Protein AF-A0A7K0DVE1-F1 (afdb_monomer_lite)

Structure (mmCIF, N/CA/C/O backbone):
data_AF-A0A7K0DVE1-F1
#
_entry.id   AF-A0A7K0DVE1-F1
#
loop_
_atom_site.group_PDB
_atom_site.id
_atom_site.type_symbol
_atom_site.label_atom_id
_atom_site.label_alt_id
_atom_site.label_comp_id
_atom_site.label_asym_id
_atom_site.label_entity_id
_atom_site.label_seq_id
_atom_site.pdbx_PDB_ins_code
_atom_site.Cartn_x
_atom_site.Cartn_y
_atom_site.Cartn_z
_atom_site.occupancy
_atom_site.B_iso_or_equiv
_atom_site.auth_seq_id
_atom_site.auth_comp_id
_atom_site.auth_asym_id
_atom_site.auth_atom_id
_atom_site.pdbx_PDB_model_num
ATOM 1 N N . MET A 1 1 ? -12.348 -14.025 24.279 1.00 39.22 1 MET A N 1
ATOM 2 C CA . MET A 1 1 ? -11.689 -13.109 23.325 1.00 39.22 1 MET A CA 1
ATOM 3 C C . MET A 1 1 ? -12.784 -12.531 22.454 1.00 39.22 1 MET A C 1
ATOM 5 O O . MET A 1 1 ? -13.565 -13.314 21.945 1.00 39.22 1 MET A O 1
ATOM 9 N N . LYS A 1 2 ? -12.935 -11.203 22.390 1.00 42.06 2 LYS A N 1
ATOM 10 C CA . LYS A 1 2 ? -13.856 -10.577 21.429 1.00 42.06 2 LYS A CA 1
ATOM 11 C C . LYS A 1 2 ? -13.229 -10.748 20.050 1.00 42.06 2 LYS A C 1
ATOM 13 O O . LYS A 1 2 ? -12.073 -10.353 19.897 1.00 42.06 2 LYS A O 1
ATOM 18 N N . ASP A 1 3 ? -13.960 -11.357 19.126 1.00 53.62 3 ASP A N 1
ATOM 19 C CA . ASP A 1 3 ? -13.523 -11.566 17.748 1.00 53.62 3 ASP A CA 1
ATOM 20 C C . ASP A 1 3 ? -13.012 -10.239 17.176 1.00 53.62 3 ASP A C 1
ATOM 22 O O . ASP A 1 3 ? -13.706 -9.217 17.207 1.00 53.62 3 ASP A O 1
ATOM 26 N N . SER A 1 4 ? -11.748 -10.219 16.754 1.00 56.50 4 SER A N 1
ATOM 27 C CA . SER A 1 4 ? -11.232 -9.103 15.968 1.00 56.50 4 SER A CA 1
ATOM 28 C C . SER A 1 4 ? -11.984 -9.097 14.633 1.00 56.50 4 SER A C 1
ATOM 30 O O . SER A 1 4 ? -12.234 -10.174 14.093 1.00 56.50 4 SER A O 1
ATOM 32 N N . PRO A 1 5 ? -12.374 -7.926 14.107 1.00 65.88 5 PRO A N 1
ATOM 33 C CA . PRO A 1 5 ? -13.071 -7.863 12.827 1.00 65.88 5 PRO A CA 1
ATOM 34 C C . PRO A 1 5 ? -12.202 -8.490 11.728 1.00 65.88 5 PRO A C 1
ATOM 36 O O . PRO A 1 5 ? -11.009 -8.195 11.651 1.00 65.88 5 PRO A O 1
ATOM 39 N N . GLU A 1 6 ? -12.796 -9.337 10.886 1.00 85.06 6 GLU A N 1
ATOM 40 C CA . GLU A 1 6 ? -12.158 -9.828 9.660 1.00 85.06 6 GLU A CA 1
ATOM 41 C C . GLU A 1 6 ? -12.087 -8.669 8.662 1.00 85.06 6 GLU A C 1
ATOM 43 O O . GLU A 1 6 ? -13.078 -8.315 8.023 1.00 85.06 6 GLU A O 1
ATOM 48 N N . LEU A 1 7 ? -10.933 -8.004 8.610 1.00 90.81 7 LEU A N 1
ATOM 49 C CA . LEU A 1 7 ? -10.699 -6.849 7.751 1.00 90.81 7 LEU A CA 1
ATOM 50 C C . LEU A 1 7 ? -9.249 -6.820 7.289 1.00 90.81 7 LEU A C 1
ATOM 52 O O . LEU A 1 7 ? -8.340 -6.688 8.108 1.00 90.81 7 LEU A O 1
ATOM 56 N N . ARG A 1 8 ? -9.044 -6.827 5.976 1.00 95.81 8 ARG A N 1
ATOM 57 C CA . ARG A 1 8 ? -7.742 -6.650 5.330 1.00 95.81 8 ARG A CA 1
ATOM 58 C C . ARG A 1 8 ? -7.722 -5.299 4.628 1.00 95.81 8 ARG A C 1
ATOM 60 O O . ARG A 1 8 ? -8.168 -5.160 3.488 1.00 95.81 8 ARG A O 1
ATOM 67 N N . LEU A 1 9 ? -7.255 -4.281 5.345 1.00 96.25 9 LEU A N 1
ATOM 68 C CA . LEU A 1 9 ? -7.250 -2.891 4.893 1.00 96.25 9 LEU A CA 1
ATOM 69 C C . LEU A 1 9 ? -5.846 -2.490 4.447 1.00 96.25 9 LEU A C 1
ATOM 71 O O . LEU A 1 9 ? -4.919 -2.545 5.249 1.00 96.25 9 LEU A O 1
ATOM 75 N N . ALA A 1 10 ? -5.684 -2.018 3.214 1.00 96.44 10 ALA A N 1
ATOM 76 C CA . ALA A 1 10 ? -4.422 -1.416 2.785 1.00 96.44 10 ALA A CA 1
ATOM 77 C C . ALA A 1 10 ? -4.473 0.108 2.901 1.00 96.44 10 ALA A C 1
ATOM 79 O O . ALA A 1 10 ? -5.395 0.736 2.382 1.00 96.44 10 ALA A O 1
ATOM 80 N N . VAL A 1 11 ? -3.473 0.717 3.536 1.00 95.31 11 VAL A N 1
ATOM 81 C CA . VAL A 1 11 ? -3.331 2.173 3.630 1.00 95.31 11 VAL A CA 1
ATOM 82 C C . VAL A 1 11 ? -2.145 2.599 2.779 1.00 95.31 11 VAL A C 1
ATOM 84 O O . VAL A 1 11 ? -1.004 2.231 3.022 1.00 95.31 11 VAL A O 1
ATOM 87 N N . THR A 1 12 ? -2.413 3.382 1.746 1.00 92.69 12 THR A N 1
ATOM 88 C CA . THR A 1 12 ? -1.424 3.861 0.777 1.00 92.69 12 THR A CA 1
ATOM 89 C C . THR A 1 12 ? -1.331 5.375 0.835 1.00 92.69 12 THR A C 1
ATOM 91 O O . THR A 1 12 ? -2.243 6.032 1.317 1.00 92.69 12 THR A O 1
ATOM 94 N N . GLY A 1 13 ? -0.254 5.947 0.316 1.00 84.38 13 GLY A N 1
ATOM 95 C CA . GLY A 1 13 ? -0.063 7.396 0.294 1.00 84.38 13 GLY A CA 1
ATOM 96 C C . GLY A 1 13 ? 1.342 7.746 -0.160 1.00 84.38 13 GLY A C 1
ATOM 97 O O . GLY A 1 13 ? 2.271 6.978 0.086 1.00 84.38 13 GLY A O 1
ATOM 98 N N . ALA A 1 14 ? 1.492 8.858 -0.872 1.00 68.38 14 ALA A N 1
ATOM 99 C CA . ALA A 1 14 ? 2.760 9.216 -1.502 1.00 68.38 14 ALA A CA 1
ATOM 100 C C . ALA A 1 14 ? 3.829 9.711 -0.510 1.00 68.38 14 ALA A C 1
ATOM 102 O O . ALA A 1 14 ? 5.009 9.523 -0.779 1.00 68.38 14 ALA A O 1
ATOM 103 N N . SER A 1 15 ? 3.424 10.269 0.637 1.00 64.50 15 SER A N 1
ATOM 104 C CA . SER A 1 15 ? 4.336 10.645 1.726 1.00 64.50 15 SER A CA 1
ATOM 105 C C . SER A 1 15 ? 4.444 9.523 2.779 1.00 64.50 15 SER A C 1
ATOM 107 O O . SER A 1 15 ? 3.434 8.859 3.059 1.00 64.50 15 SER A O 1
ATOM 109 N N . PRO A 1 16 ? 5.643 9.268 3.337 1.00 60.09 16 PRO A N 1
ATOM 110 C CA . PRO A 1 16 ? 5.843 8.314 4.428 1.00 60.09 16 PRO A CA 1
ATOM 111 C C . PRO A 1 16 ? 5.188 8.761 5.751 1.00 60.09 16 PRO A C 1
ATOM 113 O O . PRO A 1 16 ? 4.517 7.942 6.380 1.00 60.09 16 PRO A O 1
ATOM 116 N N . ASP A 1 17 ? 5.265 10.049 6.097 1.00 61.88 17 ASP A N 1
ATOM 117 C CA . ASP A 1 17 ? 4.975 10.580 7.447 1.00 61.88 17 ASP A CA 1
ATOM 118 C C . ASP A 1 17 ? 3.503 10.438 7.880 1.00 61.88 17 ASP A C 1
ATOM 120 O O . ASP A 1 17 ? 3.157 10.362 9.053 1.00 61.88 17 ASP A O 1
ATOM 124 N N . GLY A 1 18 ? 2.574 10.389 6.924 1.00 77.69 18 GLY A N 1
ATOM 125 C CA . GLY A 1 18 ? 1.148 10.248 7.240 1.00 77.69 18 GLY A CA 1
ATOM 126 C C . GLY A 1 18 ? 0.704 8.799 7.456 1.00 77.69 18 GLY A C 1
ATOM 127 O O . GLY A 1 18 ? -0.255 8.537 8.187 1.00 77.69 18 GLY A O 1
ATOM 128 N N . LYS A 1 19 ? 1.359 7.839 6.791 1.00 89.31 19 LYS A N 1
ATOM 129 C CA . LYS A 1 19 ? 0.885 6.446 6.734 1.00 89.31 19 LYS A CA 1
ATOM 130 C C . LYS A 1 19 ? 1.204 5.689 8.008 1.00 89.31 19 LYS A C 1
ATOM 132 O O . LYS A 1 19 ? 0.320 5.010 8.537 1.00 89.31 19 LYS A O 1
ATOM 137 N N . TYR A 1 20 ? 2.432 5.826 8.505 1.00 90.00 20 TYR A N 1
ATOM 138 C CA . TYR A 1 20 ? 2.867 5.145 9.718 1.00 90.00 20 TYR A CA 1
ATOM 139 C C . TYR A 1 20 ? 1.985 5.555 10.899 1.00 90.00 20 TYR A C 1
ATOM 141 O O . TYR A 1 20 ? 1.383 4.693 11.546 1.00 90.00 20 TYR A O 1
ATOM 149 N N . THR A 1 21 ? 1.814 6.862 11.121 1.00 91.38 21 THR A N 1
ATOM 150 C CA . THR A 1 21 ? 0.965 7.370 12.203 1.00 91.38 21 THR A CA 1
ATOM 151 C C . THR A 1 21 ? -0.490 6.905 12.066 1.00 91.38 21 THR A C 1
ATOM 153 O O . THR A 1 21 ? -1.062 6.394 13.032 1.00 91.38 21 THR A O 1
ATOM 156 N N . VAL A 1 22 ? -1.101 6.991 10.876 1.00 93.06 22 VAL A N 1
ATOM 157 C CA . VAL A 1 22 ? -2.497 6.551 10.672 1.00 93.06 22 VAL A CA 1
ATOM 158 C C . VAL A 1 22 ? -2.657 5.042 10.871 1.00 93.06 22 VAL A C 1
ATOM 160 O O . VAL A 1 22 ? -3.582 4.611 11.558 1.00 93.06 22 VAL A O 1
ATOM 163 N N . THR A 1 23 ? -1.778 4.222 10.295 1.00 94.75 23 THR A N 1
ATOM 164 C CA . THR A 1 23 ? -1.865 2.754 10.398 1.00 94.75 23 THR A CA 1
ATOM 165 C C . THR A 1 23 ? -1.627 2.273 11.826 1.00 94.75 23 THR A C 1
ATOM 167 O O . THR A 1 23 ? -2.341 1.389 12.305 1.00 94.75 23 THR A O 1
ATOM 170 N N . THR A 1 24 ? -0.679 2.888 12.535 1.00 94.69 24 THR A N 1
ATOM 171 C CA . THR A 1 24 ? -0.381 2.585 13.939 1.00 94.69 24 THR A CA 1
ATOM 172 C C . THR A 1 24 ? -1.545 2.989 14.837 1.00 94.69 24 THR A C 1
ATOM 174 O O . THR A 1 24 ? -2.022 2.170 15.622 1.00 94.69 24 THR A O 1
ATOM 177 N N . ALA A 1 25 ? -2.083 4.199 14.667 1.00 95.19 25 ALA A N 1
ATOM 178 C CA . ALA A 1 25 ? -3.240 4.658 15.427 1.00 95.19 25 ALA A CA 1
ATOM 179 C C . AL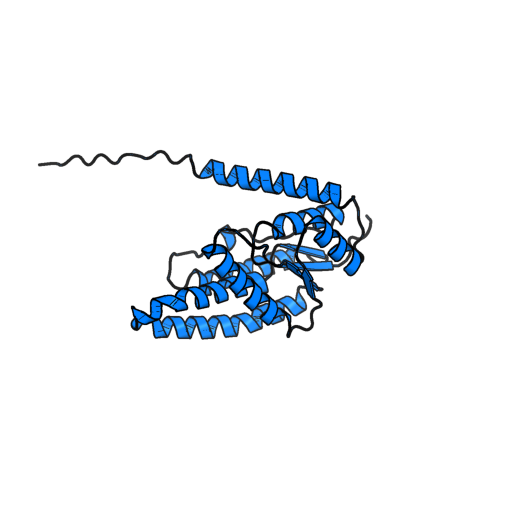A A 1 25 ? -4.481 3.786 15.171 1.00 95.19 25 ALA A C 1
ATOM 181 O O . ALA A 1 25 ? -5.185 3.443 16.118 1.00 95.19 25 ALA A O 1
ATOM 182 N N . LEU A 1 26 ? -4.741 3.363 13.926 1.00 94.75 26 LEU A N 1
ATOM 183 C CA . LEU A 1 26 ? -5.828 2.421 13.625 1.00 94.75 26 LEU A CA 1
ATOM 184 C C . LEU A 1 26 ? -5.628 1.073 14.320 1.00 94.75 26 LEU A C 1
ATOM 186 O O . LEU A 1 26 ? -6.588 0.522 14.861 1.00 94.75 26 LEU A O 1
ATOM 190 N N . SER A 1 27 ? -4.405 0.542 14.317 1.00 95.00 27 SER A N 1
ATOM 191 C CA . SER A 1 27 ? -4.099 -0.733 14.966 1.00 95.00 27 SER A CA 1
ATOM 192 C C . SER A 1 27 ? -4.311 -0.656 16.476 1.00 95.00 27 SER A C 1
ATOM 194 O O . SER A 1 27 ? -5.020 -1.495 17.030 1.00 95.00 27 SER A O 1
ATOM 196 N N . LEU A 1 28 ? -3.819 0.401 17.129 1.00 95.12 28 LEU A N 1
ATOM 197 C CA . LEU A 1 28 ? -4.055 0.657 18.554 1.00 95.12 28 LEU A CA 1
ATOM 198 C C . LEU A 1 28 ? -5.550 0.832 18.862 1.00 95.12 28 LEU A C 1
ATOM 200 O O . LEU A 1 28 ? -6.090 0.175 19.752 1.00 95.12 28 LEU A O 1
ATOM 204 N N . ALA A 1 29 ? -6.242 1.660 18.074 1.00 94.69 29 ALA A N 1
ATOM 205 C CA . ALA A 1 29 ? -7.654 1.969 18.267 1.00 94.69 29 ALA A CA 1
ATOM 206 C C . ALA A 1 29 ? -8.569 0.750 18.112 1.00 94.69 29 ALA A C 1
ATOM 208 O O . ALA A 1 29 ? -9.567 0.654 18.819 1.00 94.69 29 ALA A O 1
ATOM 209 N N . THR A 1 30 ? -8.263 -0.172 17.197 1.00 93.31 30 THR A N 1
ATOM 210 C CA . THR A 1 30 ? -9.165 -1.282 16.828 1.00 93.31 30 THR A CA 1
ATOM 211 C C . THR A 1 30 ? -8.706 -2.646 17.345 1.00 93.31 30 THR A C 1
ATOM 213 O O . THR A 1 30 ? -9.505 -3.576 17.484 1.00 93.31 30 THR A O 1
ATOM 216 N N . GLY A 1 31 ? -7.416 -2.779 17.657 1.00 92.56 31 GLY A N 1
ATOM 217 C CA . GLY A 1 31 ? -6.752 -4.045 17.951 1.00 92.56 31 GLY A CA 1
ATOM 218 C C . GLY A 1 31 ? -6.519 -4.939 16.728 1.00 92.56 31 GLY A C 1
ATOM 219 O O . GLY A 1 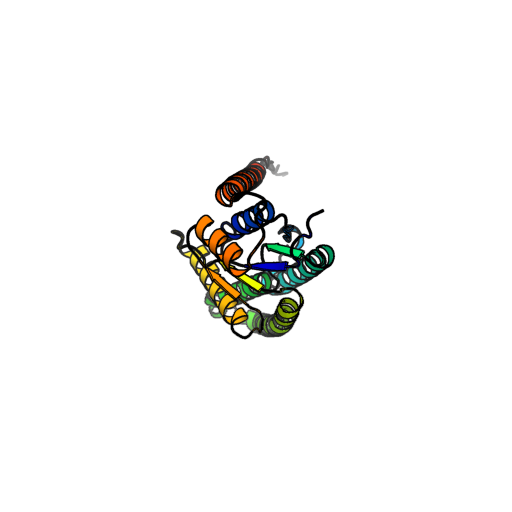31 ? -6.163 -6.103 16.910 1.00 92.56 31 GLY A O 1
ATOM 220 N N . VAL A 1 32 ? -6.742 -4.440 15.506 1.00 93.25 32 VAL A N 1
ATOM 221 C CA . VAL A 1 32 ? -6.362 -5.134 14.264 1.00 93.25 32 VAL A CA 1
ATOM 222 C C . VAL A 1 32 ? -4.846 -5.006 14.084 1.00 93.25 32 VAL A C 1
ATOM 224 O O . VAL A 1 32 ? -4.328 -3.899 14.228 1.00 93.25 32 VAL A O 1
ATOM 227 N N . PRO A 1 33 ? -4.103 -6.086 13.791 1.00 94.44 33 PRO A N 1
ATOM 228 C CA . PRO A 1 33 ? -2.650 -6.013 13.689 1.00 94.44 33 PRO A CA 1
ATOM 229 C C . PRO A 1 33 ? -2.219 -5.158 12.491 1.00 94.44 33 PRO A C 1
ATOM 231 O O . PRO A 1 33 ? -2.760 -5.284 11.393 1.00 94.44 33 PRO A O 1
ATOM 234 N N . ARG A 1 34 ? -1.227 -4.290 12.703 1.00 94.44 34 ARG A N 1
ATOM 235 C CA . ARG A 1 34 ? -0.540 -3.566 11.628 1.00 94.44 34 ARG A CA 1
ATOM 236 C C . ARG A 1 34 ? 0.552 -4.448 11.029 1.00 94.44 34 ARG A C 1
ATOM 238 O O . ARG A 1 34 ? 1.314 -5.065 11.769 1.00 94.44 34 ARG A O 1
ATOM 245 N N . ILE A 1 35 ? 0.662 -4.443 9.706 1.00 94.75 35 ILE A N 1
ATOM 246 C CA . ILE A 1 35 ? 1.782 -5.037 8.973 1.00 94.75 35 ILE A CA 1
ATOM 247 C C . ILE A 1 35 ? 2.495 -3.970 8.147 1.00 94.75 35 ILE A C 1
ATOM 249 O O . ILE A 1 35 ? 1.868 -3.053 7.622 1.00 94.75 35 ILE A O 1
ATOM 253 N N . SER A 1 36 ? 3.810 -4.096 8.023 1.00 91.62 36 SER A N 1
ATOM 254 C CA . SER A 1 36 ? 4.653 -3.229 7.203 1.00 91.62 36 SER A CA 1
ATOM 255 C C . SER A 1 36 ? 5.824 -4.036 6.663 1.00 91.62 36 SER A C 1
ATOM 257 O O . SER A 1 36 ? 6.264 -4.992 7.302 1.00 91.62 36 SER A O 1
ATOM 259 N N . VAL A 1 37 ? 6.354 -3.633 5.512 1.00 88.88 37 VAL A N 1
ATOM 260 C CA . VAL A 1 37 ? 7.576 -4.220 4.959 1.00 88.88 37 VAL A CA 1
ATOM 261 C C . VAL A 1 37 ? 8.754 -3.305 5.308 1.00 88.88 37 VAL A C 1
ATOM 263 O O . VAL A 1 37 ? 8.688 -2.123 4.977 1.00 88.88 37 VAL A O 1
ATOM 266 N N . PRO A 1 38 ? 9.811 -3.806 5.972 1.00 85.12 38 PRO A N 1
ATOM 267 C CA . PRO A 1 38 ? 11.004 -3.012 6.252 1.00 85.12 38 PRO A CA 1
ATOM 268 C C . PRO A 1 38 ? 11.716 -2.586 4.963 1.00 85.12 38 PRO A C 1
ATOM 270 O O . PRO A 1 38 ? 11.904 -3.404 4.059 1.00 85.12 38 PRO A O 1
ATOM 273 N N . SER A 1 39 ? 12.180 -1.336 4.906 1.00 80.69 39 SER A N 1
ATOM 274 C CA . SER A 1 39 ? 12.895 -0.779 3.746 1.00 80.69 39 SER A CA 1
ATOM 275 C C . SER A 1 39 ? 14.137 -1.597 3.359 1.00 80.69 39 SER A C 1
ATOM 277 O O . SER A 1 39 ? 14.439 -1.777 2.183 1.00 80.69 39 SER A O 1
ATOM 279 N N . GLU A 1 40 ? 14.825 -2.175 4.341 1.00 81.38 40 GLU A N 1
ATOM 280 C CA . GLU A 1 40 ? 15.997 -3.039 4.140 1.00 81.38 40 GLU A CA 1
ATOM 281 C C . GLU A 1 40 ? 15.665 -4.317 3.358 1.00 81.38 40 GLU A C 1
ATOM 283 O O . GLU A 1 40 ? 16.483 -4.814 2.590 1.00 81.38 40 GLU A O 1
ATOM 288 N N . SER A 1 41 ? 14.446 -4.844 3.522 1.00 80.69 41 SER A N 1
ATOM 289 C CA . SER A 1 41 ? 14.006 -6.071 2.843 1.00 80.69 41 SER A CA 1
ATOM 290 C C . SER A 1 41 ? 13.738 -5.853 1.352 1.00 80.69 41 SER A C 1
ATOM 292 O O . SER A 1 41 ? 13.738 -6.809 0.576 1.00 80.69 41 SER A O 1
ATOM 294 N N . ILE A 1 42 ? 13.505 -4.600 0.952 1.00 85.81 42 ILE A N 1
ATOM 295 C CA . ILE A 1 42 ? 13.186 -4.219 -0.429 1.00 85.81 42 ILE A CA 1
ATOM 296 C C . ILE A 1 42 ? 14.355 -3.550 -1.144 1.00 85.81 42 ILE A C 1
ATOM 298 O O . ILE A 1 42 ? 14.287 -3.362 -2.358 1.00 85.81 42 ILE A O 1
ATOM 302 N N . ALA A 1 43 ? 15.418 -3.211 -0.410 1.00 84.00 43 ALA A N 1
ATOM 303 C CA . ALA A 1 43 ? 16.606 -2.603 -0.975 1.00 84.00 43 ALA A CA 1
ATOM 304 C C . ALA A 1 43 ? 17.181 -3.490 -2.097 1.00 84.00 43 ALA A C 1
ATOM 306 O O . ALA A 1 43 ? 17.260 -4.719 -1.950 1.00 84.00 43 ALA A O 1
ATOM 307 N N . PRO A 1 44 ? 17.575 -2.899 -3.238 1.00 83.50 44 PRO A N 1
ATOM 308 C CA . PRO A 1 44 ? 18.180 -3.664 -4.311 1.00 83.50 44 PRO A CA 1
ATOM 309 C C . PRO A 1 44 ? 19.517 -4.241 -3.834 1.00 83.50 44 PRO A C 1
ATOM 311 O O . PRO A 1 44 ? 20.305 -3.572 -3.171 1.00 83.50 44 PRO A O 1
ATOM 314 N N . SER A 1 45 ? 19.806 -5.490 -4.201 1.00 77.31 45 SER A N 1
ATOM 315 C CA . SER A 1 45 ? 21.047 -6.173 -3.802 1.00 77.31 45 SER A CA 1
ATOM 316 C C . SER A 1 45 ? 22.306 -5.566 -4.422 1.00 77.31 45 SER A C 1
ATOM 318 O O . SER A 1 45 ? 23.420 -5.863 -3.994 1.00 77.31 45 SER A O 1
ATOM 320 N N . THR A 1 46 ? 22.144 -4.749 -5.463 1.00 71.94 46 THR A N 1
ATOM 321 C CA . THR A 1 46 ? 23.233 -4.074 -6.166 1.00 71.94 46 THR A CA 1
ATOM 322 C C . THR A 1 46 ? 22.768 -2.713 -6.675 1.00 71.94 46 THR A C 1
ATOM 324 O O . THR A 1 46 ? 21.621 -2.574 -7.098 1.00 71.94 46 THR A O 1
ATOM 327 N N . GLU A 1 47 ? 23.672 -1.733 -6.742 1.00 70.94 47 GLU A N 1
ATOM 328 C CA . GLU A 1 47 ? 23.439 -0.417 -7.367 1.00 70.94 47 GLU A CA 1
ATOM 329 C C . GLU A 1 47 ? 23.411 -0.509 -8.905 1.00 70.94 47 GLU A C 1
ATOM 331 O O . GLU A 1 47 ? 24.137 0.164 -9.639 1.00 70.94 47 GLU A O 1
ATOM 336 N N . ARG A 1 48 ? 22.602 -1.423 -9.438 1.00 78.06 48 ARG A N 1
ATOM 337 C CA . ARG A 1 48 ? 22.418 -1.586 -10.878 1.00 78.06 48 ARG A CA 1
ATOM 338 C C . ARG A 1 48 ? 21.328 -0.646 -11.361 1.00 78.06 48 ARG A C 1
ATOM 340 O O . ARG A 1 48 ? 20.335 -0.412 -10.686 1.00 78.06 48 ARG A O 1
ATOM 347 N N . ARG A 1 49 ? 21.457 -0.201 -12.611 1.00 76.75 49 ARG A N 1
ATOM 348 C CA . ARG A 1 49 ? 20.500 0.689 -13.290 1.00 76.75 49 ARG A CA 1
ATOM 349 C C . ARG A 1 49 ? 19.027 0.266 -13.149 1.00 76.75 49 ARG A C 1
ATOM 351 O O . ARG A 1 49 ? 18.159 1.128 -13.058 1.00 76.75 49 ARG A O 1
ATOM 358 N N . LEU A 1 50 ? 18.769 -1.042 -13.163 1.00 84.69 50 LEU A N 1
ATOM 359 C CA . LEU A 1 50 ? 17.434 -1.643 -13.078 1.00 84.69 50 LEU A CA 1
ATOM 360 C C . LEU A 1 50 ? 17.018 -2.021 -11.646 1.00 84.69 50 LEU A C 1
ATOM 362 O O . LEU A 1 50 ? 15.943 -2.583 -11.468 1.00 84.69 50 LEU A O 1
ATOM 366 N N . GLY A 1 51 ? 17.853 -1.753 -10.638 1.00 87.38 51 GLY A N 1
ATOM 367 C CA . GLY A 1 51 ? 17.574 -2.097 -9.243 1.00 87.38 51 GLY A CA 1
ATOM 368 C C . GLY A 1 51 ? 16.232 -1.521 -8.801 1.00 87.38 51 GLY A C 1
ATOM 369 O O . GLY A 1 51 ? 15.307 -2.269 -8.510 1.00 87.38 51 GLY A O 1
ATOM 370 N N . ASP A 1 52 ? 16.072 -0.205 -8.912 1.00 87.50 52 ASP A N 1
ATOM 371 C CA . ASP A 1 52 ? 14.884 0.482 -8.386 1.00 87.50 52 ASP A CA 1
ATOM 372 C C . ASP A 1 52 ? 13.604 0.277 -9.207 1.00 87.50 52 ASP A C 1
ATOM 374 O O . ASP A 1 52 ? 12.499 0.433 -8.693 1.00 87.50 52 ASP A O 1
ATOM 378 N N . THR A 1 53 ? 13.728 -0.053 -10.494 1.00 90.88 53 THR A N 1
ATOM 379 C CA . THR A 1 53 ? 12.588 -0.199 -11.417 1.00 90.88 53 THR A CA 1
ATOM 380 C C . THR A 1 53 ? 12.191 -1.653 -11.661 1.00 90.88 53 THR A C 1
ATOM 382 O O . THR A 1 53 ? 11.130 -1.900 -12.234 1.00 90.88 53 THR A O 1
ATOM 385 N N . VAL A 1 54 ? 13.013 -2.617 -11.230 1.00 91.88 54 VAL A N 1
ATOM 386 C CA . VAL A 1 54 ? 12.793 -4.052 -11.463 1.00 91.88 54 VAL A CA 1
ATOM 387 C C . VAL A 1 54 ? 13.000 -4.863 -10.193 1.00 91.88 54 VAL A C 1
ATOM 389 O O . VAL A 1 54 ? 12.082 -5.554 -9.768 1.00 91.88 54 VAL A O 1
ATOM 392 N N . GLU A 1 55 ? 14.175 -4.786 -9.571 1.00 93.31 55 GLU A N 1
ATOM 393 C CA . GLU A 1 55 ? 14.488 -5.612 -8.401 1.00 93.31 55 GLU A CA 1
ATOM 394 C C . GLU A 1 55 ? 13.675 -5.189 -7.171 1.00 93.31 55 GLU A C 1
ATOM 396 O O . GLU A 1 55 ? 12.990 -6.019 -6.576 1.00 93.31 55 GLU A O 1
ATOM 401 N N . THR A 1 56 ? 13.690 -3.899 -6.837 1.00 92.50 56 THR A N 1
ATOM 402 C CA . THR A 1 56 ? 12.946 -3.315 -5.715 1.00 92.50 56 THR A CA 1
ATOM 403 C C . THR A 1 56 ? 11.452 -3.653 -5.761 1.00 92.50 56 THR A C 1
ATOM 405 O O . THR A 1 56 ? 10.960 -4.213 -4.783 1.00 92.50 56 THR A O 1
ATOM 408 N N . PRO A 1 57 ? 10.699 -3.417 -6.861 1.00 93.94 57 PRO A N 1
ATOM 409 C CA . PRO A 1 57 ? 9.275 -3.755 -6.888 1.00 93.94 57 PRO A CA 1
ATOM 410 C C . PRO A 1 57 ? 8.993 -5.262 -6.800 1.00 93.94 57 PRO A C 1
ATOM 412 O O . PRO A 1 57 ? 7.942 -5.626 -6.279 1.00 93.94 57 PRO A O 1
ATOM 415 N N . ILE A 1 58 ? 9.899 -6.139 -7.259 1.00 95.06 58 ILE A N 1
ATOM 416 C CA . ILE A 1 58 ? 9.758 -7.597 -7.083 1.00 95.06 58 ILE A CA 1
ATOM 417 C C . ILE A 1 58 ? 9.954 -7.971 -5.615 1.00 95.06 58 ILE A C 1
ATOM 419 O O . ILE A 1 58 ? 9.099 -8.639 -5.040 1.00 95.06 58 ILE A O 1
ATOM 423 N N . ARG A 1 59 ? 11.041 -7.507 -4.988 1.00 95.06 59 ARG A N 1
ATOM 424 C CA . ARG A 1 59 ? 11.322 -7.776 -3.569 1.00 95.06 59 ARG A CA 1
ATOM 425 C C . ARG A 1 59 ? 10.218 -7.238 -2.669 1.00 95.06 59 ARG A C 1
ATOM 427 O O . ARG A 1 59 ? 9.766 -7.929 -1.762 1.00 95.06 59 ARG A O 1
ATOM 434 N N . ALA A 1 60 ? 9.750 -6.027 -2.954 1.00 93.62 60 ALA A N 1
ATOM 435 C CA . ALA A 1 60 ? 8.655 -5.405 -2.229 1.00 93.62 60 ALA A CA 1
ATOM 436 C C . ALA A 1 60 ? 7.343 -6.177 -2.397 1.00 93.62 60 ALA A C 1
ATOM 438 O O . ALA A 1 60 ? 6.607 -6.346 -1.426 1.00 93.62 60 ALA A O 1
ATOM 439 N N . PHE A 1 61 ? 7.070 -6.701 -3.595 1.00 96.12 61 PHE A N 1
ATOM 440 C CA . PHE A 1 61 ? 5.936 -7.589 -3.822 1.00 96.12 61 PHE A CA 1
ATOM 441 C C . PHE A 1 61 ? 6.063 -8.889 -3.015 1.00 96.12 61 PHE A C 1
ATOM 443 O O . PHE A 1 61 ? 5.148 -9.219 -2.267 1.00 96.12 61 PHE A O 1
ATOM 450 N N . GLU A 1 62 ? 7.194 -9.593 -3.102 1.00 95.88 62 GLU A N 1
ATOM 451 C CA . GLU A 1 62 ? 7.427 -10.856 -2.385 1.00 95.88 62 GLU A CA 1
ATOM 452 C C . GLU A 1 62 ? 7.313 -10.696 -0.866 1.00 95.88 62 GLU A C 1
ATOM 454 O O . GLU A 1 62 ? 6.554 -11.422 -0.220 1.00 95.88 62 GLU A O 1
ATOM 459 N N . ALA A 1 63 ? 8.015 -9.712 -0.298 1.00 94.75 63 ALA A N 1
ATOM 460 C CA . ALA A 1 63 ? 8.001 -9.453 1.137 1.00 94.75 63 ALA A CA 1
ATOM 461 C C . ALA A 1 63 ? 6.594 -9.100 1.638 1.00 94.75 63 ALA A C 1
ATOM 463 O O . ALA A 1 63 ? 6.183 -9.521 2.721 1.00 94.75 63 ALA A O 1
ATOM 464 N N . ARG A 1 64 ? 5.824 -8.357 0.836 1.00 94.38 64 ARG A N 1
ATOM 465 C CA . ARG A 1 64 ? 4.462 -7.972 1.199 1.00 94.38 64 ARG A CA 1
ATOM 466 C C . ARG A 1 64 ? 3.487 -9.142 1.101 1.00 94.38 64 ARG A C 1
ATOM 468 O O . ARG A 1 64 ? 2.692 -9.322 2.016 1.00 94.38 64 ARG A O 1
ATOM 475 N N . VAL A 1 65 ? 3.580 -9.961 0.053 1.00 94.94 65 VAL A N 1
ATOM 476 C CA . VAL A 1 65 ? 2.769 -11.182 -0.087 1.00 94.94 65 VAL A CA 1
ATOM 477 C C . VAL A 1 65 ? 3.015 -12.134 1.087 1.00 94.94 65 VAL A C 1
ATOM 479 O O . VAL A 1 65 ? 2.054 -12.651 1.653 1.00 94.94 65 VAL A O 1
ATOM 482 N N . ASP A 1 66 ? 4.273 -12.337 1.489 1.00 94.69 66 ASP A N 1
ATOM 483 C CA . ASP A 1 66 ? 4.612 -13.169 2.652 1.00 94.69 66 ASP A CA 1
ATOM 484 C C . ASP A 1 66 ? 4.062 -12.571 3.960 1.00 94.69 66 ASP A C 1
ATOM 486 O O . ASP A 1 66 ? 3.434 -13.278 4.750 1.00 94.69 66 ASP A O 1
ATOM 490 N N . SER A 1 67 ? 4.214 -11.257 4.164 1.00 93.38 67 SER A N 1
ATOM 491 C CA . SER A 1 67 ? 3.685 -10.556 5.342 1.00 93.38 67 SER A CA 1
ATOM 492 C C . SER A 1 67 ? 2.157 -10.664 5.452 1.00 93.38 67 SER A C 1
ATOM 494 O O . SER A 1 67 ? 1.628 -11.017 6.508 1.00 93.38 67 SER A O 1
ATOM 496 N N . GLU A 1 68 ? 1.442 -10.435 4.350 1.00 93.81 68 GLU A N 1
ATOM 497 C CA . GLU A 1 68 ? -0.020 -10.532 4.275 1.00 93.81 68 GLU A CA 1
ATOM 498 C C . GLU A 1 68 ? -0.506 -11.968 4.499 1.00 93.81 68 GLU A C 1
ATOM 500 O O . GLU A 1 68 ? -1.472 -12.188 5.231 1.00 93.81 68 GLU A O 1
ATOM 505 N N . ALA A 1 69 ? 0.192 -12.958 3.936 1.00 92.38 69 ALA A N 1
ATOM 506 C CA . ALA A 1 69 ? -0.132 -14.367 4.137 1.00 92.38 69 ALA A CA 1
ATOM 507 C C . ALA A 1 69 ? 0.026 -14.798 5.606 1.00 92.38 69 ALA A C 1
ATOM 509 O O . ALA A 1 69 ? -0.788 -15.573 6.109 1.00 92.38 69 ALA A O 1
ATOM 510 N N . ARG A 1 70 ? 1.041 -14.280 6.315 1.00 92.56 70 ARG A N 1
ATOM 511 C CA . ARG A 1 70 ? 1.256 -14.556 7.748 1.00 92.56 70 ARG A CA 1
ATOM 512 C C . ARG A 1 70 ? 0.231 -13.876 8.652 1.00 92.56 70 ARG A C 1
ATOM 514 O O . ARG A 1 70 ? -0.065 -14.405 9.720 1.00 92.56 70 ARG A O 1
ATOM 521 N N . ALA A 1 71 ? -0.290 -12.719 8.249 1.00 90.62 71 ALA A N 1
ATOM 522 C CA . ALA A 1 71 ? -1.240 -11.947 9.045 1.00 90.62 71 ALA A CA 1
ATOM 523 C C . ALA A 1 71 ? -2.645 -12.578 9.102 1.00 90.62 71 ALA A C 1
ATOM 525 O O . ALA A 1 71 ? -3.396 -12.342 10.048 1.00 90.62 71 ALA A O 1
ATOM 526 N N . GLY A 1 72 ? -2.993 -13.419 8.124 1.00 87.81 72 GLY A N 1
ATOM 527 C CA . GLY A 1 72 ? -4.244 -14.173 8.113 1.00 87.81 72 GLY A CA 1
ATOM 528 C C . GLY A 1 72 ? -5.446 -13.336 7.670 1.00 87.81 72 GLY A C 1
ATOM 529 O O . GLY A 1 72 ? -5.415 -12.688 6.626 1.00 87.81 72 GLY A O 1
ATOM 530 N N . THR A 1 73 ? -6.544 -13.396 8.428 1.00 89.19 73 THR A N 1
ATOM 531 C CA . THR A 1 73 ? -7.854 -12.857 8.012 1.00 89.19 73 THR A CA 1
ATOM 532 C C . THR A 1 73 ? -8.101 -11.401 8.409 1.00 89.19 73 THR A C 1
ATOM 534 O O . THR A 1 73 ? -9.090 -10.818 7.969 1.00 89.19 73 THR A O 1
ATOM 537 N N . ALA A 1 74 ? -7.224 -10.789 9.212 1.00 92.81 74 ALA A N 1
ATOM 538 C CA . ALA A 1 74 ? -7.383 -9.406 9.652 1.00 92.81 74 ALA A CA 1
ATOM 539 C C . ALA A 1 74 ? -6.034 -8.692 9.778 1.00 92.81 74 ALA A C 1
ATOM 541 O O . ALA A 1 74 ? -5.185 -9.122 10.556 1.00 92.81 74 ALA A O 1
ATOM 542 N N . PHE A 1 75 ? -5.852 -7.587 9.054 1.00 95.69 75 PHE A N 1
ATOM 543 C CA . PHE A 1 75 ? -4.677 -6.725 9.156 1.00 95.69 75 PHE A CA 1
ATOM 544 C C . PHE A 1 75 ? -4.915 -5.317 8.596 1.00 95.69 75 PHE A C 1
ATOM 546 O O . PHE A 1 75 ? -5.767 -5.087 7.737 1.00 95.69 75 PHE A O 1
ATOM 553 N N . ILE A 1 76 ? -4.085 -4.378 9.047 1.00 96.25 76 ILE A N 1
ATOM 554 C CA . ILE A 1 76 ? -3.915 -3.050 8.456 1.00 96.25 76 ILE A CA 1
ATOM 555 C C . ILE A 1 76 ? -2.527 -3.006 7.816 1.00 96.25 76 ILE A C 1
ATOM 557 O O . ILE A 1 76 ? -1.517 -3.041 8.516 1.00 96.25 76 ILE A O 1
ATOM 561 N N . SER A 1 77 ? -2.468 -2.943 6.490 1.00 95.44 77 SER A N 1
ATOM 562 C CA . SER A 1 77 ? -1.217 -2.855 5.737 1.00 95.44 77 SER A CA 1
ATOM 563 C C . SER A 1 77 ? -0.762 -1.405 5.638 1.00 95.44 77 SER A C 1
ATOM 565 O O . SER A 1 77 ? -1.495 -0.555 5.130 1.00 95.44 77 SER A O 1
ATOM 567 N N . ASP A 1 78 ? 0.443 -1.124 6.127 1.00 93.94 78 ASP A N 1
ATOM 568 C CA . ASP A 1 78 ? 1.158 0.121 5.873 1.00 93.94 78 ASP A CA 1
ATOM 569 C C . ASP A 1 78 ? 1.850 0.025 4.505 1.00 93.94 78 ASP A C 1
ATOM 571 O O . ASP A 1 78 ? 2.804 -0.737 4.294 1.00 93.94 78 ASP A O 1
ATOM 575 N N . GLY A 1 79 ? 1.281 0.718 3.525 1.00 92.12 79 GLY A N 1
ATOM 576 C CA . GLY A 1 79 ? 1.547 0.537 2.104 1.00 92.12 79 GLY A CA 1
ATOM 577 C C . GLY A 1 79 ? 0.691 -0.564 1.467 1.00 92.12 79 GLY A C 1
ATOM 578 O O . GLY A 1 79 ? -0.232 -1.119 2.060 1.00 92.12 79 GLY A O 1
ATOM 579 N N . SER A 1 80 ? 0.977 -0.866 0.204 1.00 94.06 80 SER A N 1
ATOM 580 C CA . SER A 1 80 ? 0.327 -1.950 -0.541 1.00 94.06 80 SER A CA 1
ATOM 581 C C . SER A 1 80 ? 1.197 -2.400 -1.706 1.00 94.06 80 SER A C 1
ATOM 583 O O . SER A 1 80 ? 2.089 -1.667 -2.126 1.00 94.06 80 SER A O 1
ATOM 585 N N . VAL A 1 81 ? 0.890 -3.547 -2.313 1.00 95.50 81 VAL A N 1
ATOM 586 C CA . VAL A 1 81 ? 1.577 -3.970 -3.550 1.00 95.50 81 VAL A CA 1
ATOM 587 C C . VAL A 1 81 ? 1.409 -2.959 -4.695 1.00 95.50 81 VAL A C 1
ATOM 589 O O . VAL A 1 81 ? 2.282 -2.837 -5.551 1.00 95.50 81 VAL A O 1
ATOM 592 N N . LEU A 1 82 ? 0.309 -2.194 -4.696 1.00 94.94 82 LEU A N 1
ATOM 593 C CA . LEU A 1 82 ? 0.089 -1.104 -5.649 1.00 94.94 82 LEU A CA 1
ATOM 594 C C . LEU A 1 82 ? 1.015 0.077 -5.354 1.00 94.94 82 LEU A C 1
ATOM 596 O O . LEU A 1 82 ? 1.537 0.672 -6.293 1.00 94.94 82 LEU A O 1
ATOM 600 N N . HIS A 1 83 ? 1.227 0.394 -4.071 1.00 92.62 83 HIS A N 1
ATOM 601 C CA . HIS A 1 83 ? 2.107 1.470 -3.612 1.00 92.62 83 HIS A CA 1
ATOM 602 C C . HIS A 1 83 ? 3.537 1.278 -4.119 1.00 92.62 83 HIS A C 1
ATOM 604 O O . HIS A 1 83 ? 4.076 2.173 -4.766 1.00 92.62 83 HIS A O 1
ATOM 610 N N . GLU A 1 84 ? 4.101 0.090 -3.905 1.00 93.06 84 GLU A N 1
ATOM 611 C CA . GLU A 1 84 ? 5.483 -0.219 -4.292 1.00 93.06 84 GLU A CA 1
ATOM 612 C C . GLU A 1 84 ? 5.664 -0.200 -5.817 1.00 93.06 84 GLU A C 1
ATOM 614 O O . GLU A 1 84 ? 6.616 0.375 -6.346 1.00 93.06 84 GLU A O 1
ATOM 619 N N . TRP A 1 85 ? 4.702 -0.765 -6.556 1.00 96.12 85 TRP A N 1
ATOM 620 C CA . TRP A 1 85 ? 4.704 -0.701 -8.018 1.00 96.12 85 TRP A CA 1
ATOM 621 C C . TRP A 1 85 ? 4.611 0.741 -8.534 1.00 96.12 85 TRP A C 1
ATOM 623 O O . TRP A 1 85 ? 5.330 1.112 -9.464 1.00 96.12 85 TRP A O 1
ATOM 633 N N . ALA A 1 86 ? 3.749 1.565 -7.936 1.00 94.88 86 ALA A N 1
ATOM 634 C CA . ALA A 1 86 ? 3.585 2.951 -8.351 1.00 94.88 86 ALA A CA 1
ATOM 635 C C . ALA A 1 86 ? 4.830 3.794 -8.057 1.00 94.88 86 ALA A C 1
ATOM 637 O O . ALA A 1 86 ? 5.164 4.662 -8.862 1.00 9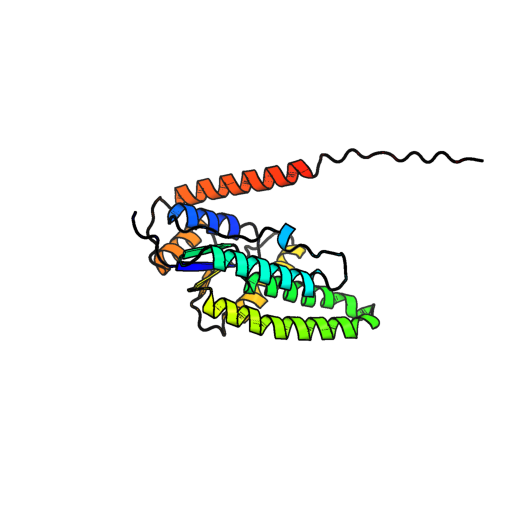4.88 86 ALA A O 1
ATOM 638 N N . ALA A 1 87 ? 5.538 3.522 -6.955 1.00 91.38 87 ALA A N 1
ATOM 639 C CA . ALA A 1 87 ? 6.821 4.150 -6.659 1.00 91.38 87 ALA A CA 1
ATOM 640 C C . ALA A 1 87 ? 7.858 3.833 -7.753 1.00 91.38 87 ALA A C 1
ATOM 642 O O . ALA A 1 87 ? 8.457 4.751 -8.317 1.00 91.38 87 ALA A O 1
ATOM 643 N N . ALA A 1 88 ? 7.992 2.563 -8.151 1.00 93.19 88 ALA A N 1
ATOM 644 C CA . ALA A 1 88 ? 8.882 2.160 -9.245 1.00 93.19 88 ALA A CA 1
ATOM 645 C C . ALA A 1 88 ? 8.491 2.792 -10.600 1.00 93.19 88 ALA A C 1
ATOM 647 O O . ALA A 1 88 ? 9.347 3.276 -11.347 1.00 93.19 88 ALA A O 1
ATOM 648 N N . GLU A 1 89 ? 7.195 2.851 -10.918 1.00 94.56 89 GLU A N 1
ATOM 649 C CA . GLU A 1 89 ? 6.683 3.488 -12.142 1.00 94.56 89 GLU A CA 1
ATOM 650 C C . GLU A 1 89 ? 6.890 5.011 -12.139 1.00 94.56 89 GLU A C 1
ATOM 652 O O . GLU A 1 89 ? 7.203 5.601 -13.180 1.00 94.56 89 GLU A O 1
ATOM 657 N N . SER A 1 90 ? 6.776 5.649 -10.974 1.00 91.38 90 SER A N 1
ATOM 658 C CA . SER A 1 90 ? 7.084 7.066 -10.777 1.00 91.38 90 SER A CA 1
ATOM 659 C C . SER A 1 90 ? 8.568 7.342 -11.020 1.00 91.38 90 SER A C 1
ATOM 661 O O . SER A 1 90 ? 8.898 8.220 -11.820 1.00 91.38 90 SER A O 1
ATOM 663 N N . LEU A 1 91 ? 9.465 6.530 -10.445 1.00 89.06 91 LEU A N 1
ATOM 664 C CA . LEU A 1 91 ? 10.912 6.620 -10.671 1.00 89.06 91 LEU A CA 1
ATOM 665 C C . LEU A 1 91 ? 11.268 6.471 -12.150 1.00 89.06 91 LEU A C 1
ATOM 667 O O . LEU A 1 91 ? 12.006 7.297 -12.695 1.00 89.06 91 LEU A O 1
ATOM 671 N N . ARG A 1 92 ? 10.691 5.470 -12.828 1.00 89.69 92 ARG A N 1
ATOM 672 C CA . ARG A 1 92 ? 10.865 5.274 -14.271 1.00 89.69 92 ARG A CA 1
ATOM 673 C C . ARG A 1 92 ? 10.479 6.545 -15.038 1.00 89.69 92 ARG A C 1
ATOM 675 O O . ARG A 1 92 ? 11.284 7.094 -15.791 1.00 89.69 92 ARG A O 1
ATOM 682 N N . ARG A 1 93 ? 9.265 7.067 -14.825 1.00 87.62 93 ARG A N 1
ATOM 683 C CA . ARG A 1 93 ? 8.779 8.292 -15.495 1.00 87.62 93 ARG A CA 1
ATOM 684 C C . ARG A 1 93 ? 9.601 9.537 -15.134 1.00 87.62 93 ARG A C 1
ATOM 686 O O . ARG A 1 93 ? 9.781 10.401 -15.994 1.00 87.62 93 ARG A O 1
ATOM 693 N N . GLY A 1 94 ? 10.107 9.617 -13.904 1.00 80.62 94 GLY A N 1
ATOM 694 C CA . GLY A 1 94 ? 10.946 10.701 -13.395 1.00 80.62 94 GLY A CA 1
ATOM 695 C C . GLY A 1 94 ? 12.315 10.763 -14.075 1.00 80.62 94 GLY A C 1
ATOM 696 O O . GLY A 1 94 ? 12.655 11.795 -14.660 1.00 80.62 94 GLY A O 1
ATOM 697 N N . ARG A 1 95 ? 13.059 9.645 -14.103 1.00 74.38 95 ARG A N 1
ATOM 698 C CA . ARG A 1 95 ? 14.371 9.531 -14.785 1.00 74.38 95 ARG A CA 1
ATOM 699 C C . ARG A 1 95 ? 14.287 9.939 -16.257 1.00 74.38 95 ARG A C 1
ATOM 701 O O . ARG A 1 95 ? 15.150 10.634 -16.799 1.00 74.38 95 ARG A O 1
ATOM 708 N N . HIS A 1 96 ? 13.186 9.575 -16.907 1.00 60.72 96 HIS A N 1
ATOM 709 C CA . HIS A 1 96 ? 12.984 9.829 -18.328 1.00 60.72 96 HIS A CA 1
ATOM 710 C C . HIS A 1 96 ? 12.746 11.297 -18.706 1.00 60.72 96 HIS A C 1
ATOM 712 O O . HIS A 1 96 ? 12.853 11.609 -19.890 1.00 60.72 96 HIS A O 1
ATOM 718 N N . ARG A 1 97 ? 12.454 12.218 -17.773 1.00 59.75 97 ARG A N 1
ATOM 719 C CA . ARG A 1 97 ? 12.245 13.635 -18.141 1.00 59.75 97 ARG A CA 1
ATOM 720 C C . ARG A 1 97 ? 13.521 14.337 -18.619 1.00 59.75 97 ARG A C 1
ATOM 722 O O . ARG A 1 97 ? 13.411 15.333 -19.328 1.00 59.75 97 ARG A O 1
ATOM 729 N N . ARG A 1 98 ? 14.711 13.834 -18.264 1.00 57.31 98 ARG A N 1
ATOM 730 C CA . ARG A 1 98 ? 15.993 14.516 -18.523 1.00 57.31 98 ARG A CA 1
ATOM 731 C C . ARG A 1 98 ? 17.040 13.659 -19.252 1.00 57.31 98 ARG A C 1
ATOM 733 O O . ARG A 1 98 ? 17.737 14.184 -20.107 1.00 57.31 98 ARG A O 1
ATOM 740 N N . GLU A 1 99 ? 17.114 12.346 -19.025 1.00 61.28 99 GLU A N 1
ATOM 741 C CA . GLU A 1 99 ? 18.209 11.509 -19.568 1.00 61.28 99 GLU A CA 1
ATOM 742 C C . GLU A 1 99 ? 18.206 11.298 -21.095 1.00 61.28 99 GLU A C 1
ATOM 744 O O . GLU A 1 99 ? 19.268 11.118 -21.699 1.00 61.28 99 GLU A O 1
ATOM 749 N N . TRP A 1 100 ? 17.033 11.310 -21.737 1.00 55.22 100 TRP A N 1
ATOM 750 C CA . TRP A 1 100 ? 16.892 10.953 -23.159 1.00 55.22 100 TRP A CA 1
ATOM 751 C C . TRP A 1 100 ? 17.605 11.920 -24.112 1.00 55.22 100 TRP A C 1
ATOM 753 O O . TRP A 1 100 ? 17.958 11.528 -25.221 1.00 55.22 100 TRP A O 1
ATOM 763 N N . LEU A 1 101 ? 17.837 13.157 -23.668 1.00 63.47 101 LEU A N 1
ATOM 764 C CA . LEU A 1 101 ? 18.548 14.177 -24.437 1.00 63.47 101 LEU A CA 1
ATOM 765 C C . LEU A 1 101 ? 20.056 13.907 -24.519 1.00 63.47 101 LEU A C 1
ATOM 767 O O . LEU A 1 101 ? 20.703 14.382 -25.447 1.00 63.47 101 LEU A O 1
ATOM 771 N N . TRP A 1 102 ? 20.614 13.142 -23.576 1.00 65.69 102 TRP A N 1
ATOM 772 C CA . TRP A 1 102 ? 22.065 12.997 -23.431 1.00 65.69 102 TRP A CA 1
ATOM 773 C C . TRP A 1 102 ? 22.575 11.563 -23.635 1.00 65.69 102 TRP A C 1
ATOM 775 O O . TRP A 1 102 ? 23.764 11.387 -23.877 1.00 65.69 102 TRP A O 1
ATOM 785 N N . HIS A 1 103 ? 21.713 10.535 -23.566 1.00 70.31 103 HIS A N 1
ATOM 786 C CA . HIS A 1 103 ? 22.151 9.127 -23.574 1.00 70.31 103 HIS A CA 1
ATOM 787 C C . HIS A 1 103 ? 21.272 8.217 -24.459 1.00 70.31 103 HIS A C 1
ATOM 789 O O . HIS A 1 103 ? 20.475 7.435 -23.934 1.00 70.31 103 HIS A O 1
ATOM 795 N N . PRO A 1 104 ? 21.417 8.231 -25.798 1.00 66.44 104 PRO A N 1
ATOM 796 C CA . PRO A 1 104 ? 20.603 7.407 -26.706 1.00 66.44 104 PRO A CA 1
ATOM 797 C C . PRO A 1 104 ? 20.755 5.887 -26.491 1.00 66.44 104 PRO A C 1
ATOM 799 O O . PRO A 1 104 ? 19.802 5.139 -26.705 1.00 66.44 104 PRO A O 1
ATOM 802 N N . GLY A 1 105 ? 21.898 5.418 -25.971 1.00 71.50 105 GLY A N 1
ATOM 803 C CA . GLY A 1 105 ? 22.120 4.007 -25.609 1.00 71.50 105 GLY A CA 1
ATOM 804 C C . GLY A 1 105 ? 21.241 3.480 -24.460 1.00 71.50 105 GLY A C 1
ATOM 805 O O . GLY A 1 105 ? 21.247 2.287 -24.172 1.00 71.50 105 GLY A O 1
ATOM 806 N N . SER A 1 106 ? 20.458 4.344 -23.805 1.00 74.94 106 SER A N 1
ATOM 807 C CA . SER A 1 106 ? 19.494 3.968 -22.762 1.00 74.94 106 SER A CA 1
ATOM 808 C C . SER A 1 106 ? 18.188 3.363 -23.284 1.00 74.94 106 SER A C 1
ATOM 810 O O . SER A 1 106 ? 17.423 2.791 -22.505 1.00 74.94 106 SER A O 1
ATOM 812 N N . PHE A 1 107 ? 17.918 3.482 -24.586 1.00 77.81 107 PHE A N 1
ATOM 813 C CA . PHE A 1 107 ? 16.621 3.138 -25.167 1.00 77.81 107 PHE A CA 1
ATOM 814 C C . PHE A 1 107 ? 16.162 1.683 -24.917 1.00 77.81 107 PHE A C 1
ATOM 816 O O . PHE A 1 107 ? 14.999 1.504 -24.544 1.00 77.81 107 PHE A O 1
ATOM 823 N N . PRO A 1 108 ? 17.021 0.647 -25.045 1.00 83.44 108 PRO A N 1
ATOM 824 C CA . PRO A 1 108 ? 16.609 -0.735 -24.786 1.00 83.44 108 PRO A CA 1
ATOM 825 C C . PRO A 1 108 ? 16.167 -0.961 -23.336 1.00 83.44 108 PRO A C 1
ATOM 827 O O . PRO A 1 108 ? 15.132 -1.578 -23.100 1.00 83.44 108 PRO A O 1
ATOM 830 N N . PHE A 1 109 ? 16.903 -0.399 -22.370 1.00 83.56 109 PHE A N 1
ATOM 831 C CA . PHE A 1 109 ? 16.566 -0.490 -20.946 1.00 83.56 109 PHE A CA 1
ATOM 832 C C . PHE A 1 109 ? 15.230 0.179 -20.647 1.00 83.56 109 PHE A C 1
ATOM 834 O O . PHE A 1 109 ? 14.394 -0.406 -19.974 1.00 83.56 109 PHE A O 1
ATOM 841 N N . ARG A 1 110 ? 14.974 1.349 -21.238 1.00 82.50 110 ARG A N 1
ATOM 842 C CA . ARG A 1 110 ? 13.688 2.038 -21.099 1.00 82.50 110 ARG A CA 1
ATOM 843 C C . ARG A 1 110 ? 12.520 1.192 -21.603 1.00 82.50 110 ARG A C 1
ATOM 845 O O . ARG A 1 110 ? 11.478 1.130 -20.956 1.00 82.50 110 ARG A O 1
ATOM 852 N N . LYS A 1 111 ? 12.668 0.571 -22.779 1.00 88.56 111 LYS A N 1
ATOM 853 C CA . LYS A 1 111 ? 11.620 -0.291 -23.343 1.00 88.56 111 LYS A CA 1
ATOM 854 C C . LYS A 1 111 ? 11.393 -1.539 -22.507 1.00 88.56 111 LYS A C 1
ATOM 856 O O . LYS A 1 111 ? 10.247 -1.965 -22.359 1.00 88.56 111 LYS A O 1
ATOM 861 N N . PHE A 1 112 ? 12.462 -2.073 -21.931 1.00 92.31 112 PHE A N 1
ATOM 862 C CA . PHE A 1 112 ? 12.374 -3.150 -20.966 1.00 92.31 112 PHE A CA 1
ATOM 863 C C . PHE A 1 112 ? 11.621 -2.720 -19.699 1.00 92.31 112 PHE A C 1
ATOM 865 O O . PHE A 1 112 ? 10.628 -3.356 -19.374 1.00 92.31 112 PHE A O 1
ATOM 872 N N . GLU A 1 113 ? 12.012 -1.624 -19.040 1.00 92.38 113 GLU A N 1
ATOM 873 C CA . GLU A 1 113 ? 11.352 -1.110 -17.826 1.00 92.38 113 GLU A CA 1
ATOM 874 C C . GLU A 1 113 ? 9.863 -0.824 -18.055 1.00 92.38 113 GLU A C 1
ATOM 876 O O . GLU A 1 113 ? 9.026 -1.205 -17.244 1.00 92.38 113 GLU A O 1
ATOM 881 N N . GLU A 1 114 ? 9.523 -0.188 -19.181 1.00 93.19 114 GLU A N 1
ATOM 882 C CA . GLU A 1 114 ? 8.137 0.087 -19.579 1.00 93.19 114 GLU A CA 1
ATOM 883 C C . GLU A 1 114 ? 7.324 -1.210 -19.712 1.00 93.19 114 GLU A C 1
ATOM 885 O O . GLU A 1 114 ? 6.236 -1.323 -19.148 1.00 93.19 114 GLU A O 1
ATOM 890 N N . SER A 1 115 ? 7.865 -2.203 -20.421 1.00 94.88 115 SER A N 1
ATOM 891 C CA . SER A 1 115 ? 7.188 -3.489 -20.635 1.00 94.88 115 SER A CA 1
ATOM 892 C C . SER A 1 115 ? 7.080 -4.293 -19.338 1.00 94.88 115 SER A C 1
ATOM 894 O O . SER A 1 115 ? 6.037 -4.882 -19.055 1.00 94.88 115 SER A O 1
ATOM 896 N N . PHE A 1 116 ? 8.144 -4.288 -18.534 1.00 96.56 116 PHE A N 1
ATOM 897 C CA . PHE A 1 116 ? 8.207 -4.964 -17.246 1.00 96.56 116 PHE A CA 1
ATOM 898 C C . PHE A 1 116 ? 7.180 -4.386 -16.271 1.00 96.56 116 PHE A C 1
ATOM 900 O O . PHE A 1 116 ? 6.345 -5.133 -15.767 1.00 96.56 116 PHE A O 1
ATOM 907 N N . LEU A 1 117 ? 7.17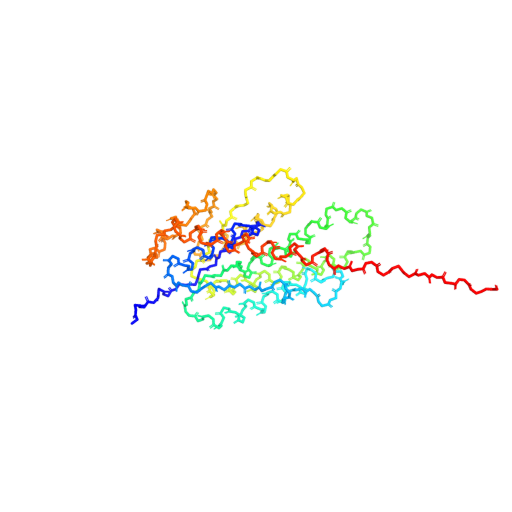5 -3.068 -16.045 1.00 96.31 117 LEU A N 1
ATOM 908 C CA . LEU A 1 117 ? 6.244 -2.447 -15.102 1.00 96.31 117 LEU A CA 1
ATOM 909 C C . LEU A 1 117 ? 4.794 -2.531 -15.580 1.00 96.31 117 LEU A C 1
ATOM 911 O O . LEU A 1 117 ? 3.902 -2.671 -14.745 1.00 96.31 117 LEU A O 1
ATOM 915 N N . ALA A 1 118 ? 4.537 -2.522 -16.892 1.00 96.19 118 ALA A N 1
ATOM 916 C CA . ALA A 1 118 ? 3.200 -2.775 -17.428 1.00 96.19 118 ALA A CA 1
ATOM 917 C C . ALA A 1 118 ? 2.718 -4.211 -17.140 1.00 96.19 118 ALA A C 1
ATOM 919 O O . ALA A 1 118 ? 1.571 -4.411 -16.731 1.00 96.19 118 ALA A O 1
ATOM 920 N N . ALA A 1 119 ? 3.590 -5.211 -17.303 1.00 97.06 119 ALA A N 1
ATOM 921 C CA . ALA A 1 119 ? 3.275 -6.593 -16.947 1.00 97.06 119 ALA A CA 1
ATOM 922 C C . ALA A 1 119 ? 3.091 -6.753 -15.427 1.00 97.06 119 ALA A C 1
ATOM 924 O O . ALA A 1 119 ? 2.091 -7.320 -14.979 1.00 97.06 119 ALA A O 1
ATOM 925 N N . HIS A 1 120 ? 4.000 -6.177 -14.634 1.00 97.38 120 HIS A N 1
ATOM 926 C CA . HIS A 1 120 ? 3.951 -6.203 -13.174 1.00 97.38 120 HIS A CA 1
ATOM 927 C C . HIS A 1 120 ? 2.667 -5.554 -12.638 1.00 97.38 120 HIS A C 1
ATOM 929 O O . HIS A 1 120 ? 2.045 -6.108 -11.734 1.00 97.38 120 HIS A O 1
ATOM 935 N N . ALA A 1 121 ? 2.192 -4.466 -13.263 1.00 97.00 121 ALA A N 1
ATOM 936 C CA . ALA A 1 121 ? 0.934 -3.798 -12.914 1.00 97.00 121 ALA A CA 1
ATOM 937 C C . ALA A 1 121 ? -0.251 -4.774 -12.866 1.00 97.00 121 ALA A C 1
ATOM 939 O O . ALA A 1 121 ? -1.083 -4.717 -11.963 1.00 97.00 121 ALA A O 1
ATOM 940 N N . SER A 1 122 ? -0.331 -5.689 -13.833 1.00 96.00 122 SER A N 1
ATOM 941 C CA . SER A 1 122 ? -1.427 -6.661 -13.910 1.00 96.00 122 SER A CA 1
ATOM 942 C C . SER A 1 122 ? -1.379 -7.666 -12.755 1.00 96.00 122 SER A C 1
ATOM 944 O O . SER A 1 122 ? -2.422 -8.040 -12.218 1.00 96.00 122 SER A O 1
ATOM 946 N N . ILE A 1 123 ? -0.173 -8.061 -12.341 1.00 97.44 123 ILE A N 1
ATOM 947 C CA . ILE A 1 123 ? 0.060 -8.987 -11.227 1.00 97.44 123 ILE A CA 1
ATOM 948 C C . ILE A 1 123 ? -0.319 -8.320 -9.902 1.00 97.44 123 ILE A C 1
ATOM 950 O O . ILE A 1 123 ? -1.149 -8.856 -9.165 1.00 97.44 123 ILE A O 1
ATOM 954 N N . VAL A 1 124 ? 0.210 -7.122 -9.629 1.00 97.00 124 VAL A N 1
ATOM 955 C CA . VAL A 1 124 ? -0.062 -6.412 -8.366 1.00 97.00 124 VAL A CA 1
ATOM 956 C C . VAL A 1 124 ? -1.534 -6.025 -8.228 1.00 97.00 124 VAL A C 1
ATOM 958 O O . VAL A 1 124 ? -2.093 -6.133 -7.140 1.00 97.00 124 VAL A O 1
ATOM 961 N N . ARG A 1 125 ? -2.207 -5.652 -9.327 1.00 97.06 125 ARG A N 1
ATOM 962 C CA . ARG A 1 125 ? -3.651 -5.359 -9.328 1.00 97.06 125 ARG A CA 1
ATOM 963 C C . ARG A 1 125 ? -4.479 -6.592 -9.007 1.00 97.06 125 ARG A C 1
ATOM 965 O O . ARG A 1 125 ? -5.405 -6.510 -8.203 1.00 97.06 125 ARG A O 1
ATOM 972 N N . ARG A 1 126 ? -4.143 -7.736 -9.611 1.00 96.75 126 ARG A N 1
ATOM 973 C CA . ARG A 1 126 ? -4.809 -9.007 -9.314 1.00 96.75 126 ARG A CA 1
ATOM 974 C C . ARG A 1 126 ? -4.632 -9.380 -7.845 1.00 96.75 126 ARG A C 1
ATOM 976 O O . ARG A 1 126 ? -5.616 -9.745 -7.212 1.00 96.75 126 ARG A O 1
ATOM 983 N N . HIS A 1 127 ? -3.414 -9.267 -7.316 1.00 97.12 127 HIS A N 1
ATOM 984 C CA . HIS A 1 127 ? -3.140 -9.545 -5.906 1.00 97.12 127 HIS A CA 1
ATOM 985 C C . HIS A 1 127 ? -3.932 -8.617 -4.985 1.00 97.12 127 HIS A C 1
ATOM 987 O O . HIS A 1 127 ? -4.629 -9.101 -4.103 1.00 97.12 127 HIS A O 1
ATOM 993 N N . ALA A 1 128 ? -3.932 -7.307 -5.252 1.00 96.75 128 ALA A N 1
ATOM 994 C CA . ALA A 1 128 ? -4.691 -6.332 -4.470 1.00 96.75 128 ALA A CA 1
ATOM 995 C C . ALA A 1 128 ? -6.191 -6.670 -4.388 1.00 96.75 128 ALA A C 1
ATOM 997 O O . ALA A 1 128 ? -6.789 -6.525 -3.328 1.00 96.75 128 ALA A O 1
ATOM 998 N N . CYS A 1 129 ? -6.785 -7.179 -5.475 1.00 96.25 129 CYS A N 1
ATOM 999 C CA . CYS A 1 129 ? -8.195 -7.587 -5.498 1.00 96.25 129 CYS A CA 1
ATOM 1000 C C . CYS A 1 129 ? -8.506 -8.840 -4.666 1.00 96.25 129 CYS A C 1
ATOM 1002 O O . CYS A 1 129 ? -9.667 -9.095 -4.364 1.00 96.25 129 CYS A O 1
ATOM 1004 N N . VAL A 1 130 ? -7.497 -9.652 -4.354 1.00 94.56 130 VAL A N 1
ATOM 1005 C CA . VAL A 1 130 ? -7.643 -10.893 -3.576 1.00 94.56 130 VAL A CA 1
ATOM 1006 C C . VAL A 1 130 ? -7.252 -10.671 -2.115 1.00 94.56 130 VAL A C 1
ATOM 1008 O O . VAL A 1 130 ? -7.868 -11.234 -1.206 1.00 94.56 130 VAL A O 1
ATOM 1011 N N . ALA A 1 131 ? -6.212 -9.869 -1.893 1.00 94.94 131 ALA A N 1
ATOM 1012 C CA . ALA A 1 131 ? -5.606 -9.650 -0.591 1.00 94.94 131 ALA A CA 1
ATOM 1013 C C . ALA A 1 131 ? -6.345 -8.607 0.250 1.00 94.94 131 ALA A C 1
ATOM 1015 O O . ALA A 1 131 ? -6.364 -8.746 1.470 1.00 94.94 131 ALA A O 1
ATOM 1016 N N . TYR A 1 132 ? -6.953 -7.592 -0.374 1.00 96.44 132 TYR A N 1
ATOM 1017 C CA . TYR A 1 132 ? -7.558 -6.469 0.340 1.00 96.44 132 TYR A CA 1
ATOM 1018 C C . TYR A 1 132 ? -9.075 -6.451 0.203 1.00 96.44 132 TYR A C 1
ATOM 1020 O O . TYR A 1 132 ? -9.616 -6.599 -0.892 1.00 96.44 132 TYR A O 1
ATOM 1028 N N . ASP A 1 133 ? -9.748 -6.180 1.318 1.00 95.69 133 ASP A N 1
ATOM 1029 C CA . ASP A 1 133 ? -11.189 -5.924 1.342 1.00 95.69 133 ASP A CA 1
ATOM 1030 C C . ASP A 1 133 ? -11.489 -4.459 0.995 1.00 95.69 133 ASP A C 1
ATOM 1032 O O . ASP A 1 133 ? -12.541 -4.147 0.437 1.00 95.69 133 ASP A O 1
ATOM 1036 N N . ALA A 1 134 ? -10.552 -3.551 1.293 1.00 95.69 134 ALA A N 1
ATOM 1037 C CA . ALA A 1 134 ? -10.611 -2.154 0.886 1.00 95.69 134 ALA A CA 1
ATOM 1038 C C . ALA A 1 134 ? -9.228 -1.485 0.878 1.00 95.69 134 ALA A C 1
ATOM 1040 O O . ALA A 1 134 ? -8.280 -1.948 1.519 1.00 95.69 134 ALA A O 1
ATOM 1041 N N . VAL A 1 135 ? -9.133 -0.344 0.189 1.00 96.12 135 VAL A N 1
ATOM 1042 C CA . VAL A 1 135 ? -7.929 0.499 0.157 1.00 96.12 135 VAL A CA 1
ATOM 1043 C C . VAL A 1 135 ? -8.238 1.913 0.639 1.00 96.12 135 VAL A C 1
ATOM 1045 O O . VAL A 1 135 ? -9.155 2.568 0.156 1.00 96.12 135 VAL A O 1
ATOM 1048 N N . VAL A 1 136 ? -7.433 2.438 1.551 1.00 95.50 136 VAL A N 1
ATOM 1049 C CA . VAL A 1 136 ? -7.421 3.859 1.900 1.00 95.50 136 VAL A CA 1
ATOM 1050 C C . VAL A 1 136 ? -6.205 4.495 1.244 1.00 95.50 136 VAL A C 1
ATOM 1052 O O . VAL A 1 136 ? -5.091 3.994 1.359 1.00 95.50 136 VAL A O 1
ATOM 1055 N N . HIS A 1 137 ? -6.410 5.599 0.544 1.00 94.69 137 HIS A N 1
ATOM 1056 C CA . HIS A 1 137 ? -5.351 6.373 -0.078 1.00 94.69 137 HIS A CA 1
ATOM 1057 C C . HIS A 1 137 ? -5.265 7.758 0.565 1.00 94.69 137 HIS A C 1
ATOM 1059 O O . HIS A 1 137 ? -6.215 8.543 0.505 1.00 94.69 137 HIS A O 1
ATOM 1065 N N . LEU A 1 138 ? -4.130 8.033 1.200 1.00 92.94 138 LEU A N 1
ATOM 1066 C CA . LEU A 1 138 ? -3.791 9.295 1.837 1.00 92.94 138 LEU A CA 1
ATOM 1067 C C . LEU A 1 138 ? -3.143 10.213 0.801 1.00 92.94 138 LEU A C 1
ATOM 1069 O O . LEU A 1 138 ? -2.074 9.903 0.269 1.00 92.94 138 LEU A O 1
ATOM 1073 N N . ARG A 1 139 ? -3.792 11.343 0.522 1.00 88.81 139 ARG A N 1
ATOM 1074 C CA . ARG A 1 139 ? -3.246 12.357 -0.381 1.00 88.81 139 ARG A CA 1
ATOM 1075 C C . ARG A 1 139 ? -2.053 13.060 0.265 1.00 88.81 139 ARG A C 1
ATOM 1077 O O . ARG A 1 139 ? -2.110 13.333 1.464 1.00 88.81 139 ARG A O 1
ATOM 1084 N N . PRO A 1 140 ? -1.003 13.377 -0.508 1.00 81.75 140 PRO A N 1
ATOM 1085 C CA . PRO A 1 140 ? 0.120 14.146 -0.001 1.00 81.75 140 PRO A CA 1
ATOM 1086 C C . PRO A 1 140 ? -0.347 15.546 0.413 1.00 81.75 140 PRO A C 1
ATOM 1088 O O . PRO A 1 140 ? -1.077 16.215 -0.324 1.00 81.75 140 PRO A O 1
ATOM 1091 N N . GLU A 1 141 ? 0.097 15.991 1.585 1.00 76.69 141 GLU A N 1
ATOM 1092 C CA . GLU A 1 141 ? -0.034 17.390 1.986 1.00 76.69 141 GLU A CA 1
ATOM 1093 C C . GLU A 1 141 ? 0.937 18.250 1.152 1.00 76.69 141 GLU A C 1
ATOM 1095 O O . GLU A 1 141 ? 2.009 17.773 0.762 1.00 76.69 141 GLU A O 1
ATOM 1100 N N . PRO A 1 142 ? 0.573 19.497 0.808 1.00 69.56 142 PRO A N 1
ATOM 1101 C CA . PRO A 1 142 ? 1.478 20.406 0.113 1.00 69.56 142 PRO A CA 1
ATOM 1102 C C . PRO A 1 142 ? 2.725 20.673 0.967 1.00 69.56 142 PRO A C 1
ATOM 1104 O O . PRO A 1 142 ? 2.607 21.151 2.092 1.00 69.56 142 PRO A O 1
ATOM 1107 N N . ALA A 1 143 ? 3.908 20.368 0.428 1.00 65.31 143 ALA A N 1
ATOM 1108 C CA . ALA A 1 143 ? 5.195 20.628 1.073 1.00 65.31 143 ALA A CA 1
ATOM 1109 C C . ALA A 1 143 ? 5.881 21.862 0.464 1.00 65.31 143 ALA A C 1
ATOM 1111 O O . ALA A 1 143 ? 5.660 22.189 -0.703 1.00 65.31 143 ALA A O 1
ATOM 1112 N N . GLU A 1 144 ? 6.728 22.535 1.247 1.00 56.47 144 GLU A N 1
ATOM 1113 C CA . GLU A 1 144 ? 7.479 23.724 0.808 1.00 56.47 144 GLU A CA 1
ATOM 1114 C C . GLU A 1 144 ? 8.624 23.379 -0.166 1.00 56.47 144 GLU A C 1
ATOM 1116 O O . GLU A 1 144 ? 9.040 24.218 -0.968 1.00 56.47 144 GLU A O 1
ATOM 1121 N N . THR A 1 145 ? 9.113 22.134 -0.143 1.00 58.25 145 THR A N 1
ATOM 1122 C CA . THR A 1 145 ? 10.205 21.649 -0.997 1.00 58.25 145 THR A CA 1
ATOM 1123 C C . THR A 1 145 ? 9.670 21.071 -2.313 1.00 58.25 145 THR A C 1
ATOM 1125 O O . THR A 1 145 ? 9.105 19.979 -2.362 1.00 58.25 145 THR A O 1
ATOM 1128 N N . ASP A 1 146 ? 9.885 21.798 -3.410 1.00 60.88 146 ASP A N 1
ATOM 1129 C CA . ASP A 1 146 ? 9.260 21.544 -4.722 1.00 60.88 146 ASP A CA 1
ATOM 1130 C C . ASP A 1 146 ? 9.649 20.183 -5.361 1.00 60.88 146 ASP A C 1
ATOM 1132 O O . ASP A 1 146 ? 8.877 19.579 -6.109 1.00 60.88 146 ASP A O 1
ATOM 1136 N N . GLY A 1 147 ? 10.840 19.654 -5.046 1.00 59.62 147 GLY A N 1
ATOM 1137 C CA . GLY A 1 147 ? 11.389 18.427 -5.647 1.00 59.62 147 GLY A CA 1
ATOM 1138 C C . GLY A 1 147 ? 10.715 17.131 -5.182 1.00 59.62 147 GLY A C 1
ATOM 1139 O O . GLY A 1 147 ? 10.148 16.396 -5.997 1.00 59.62 147 GLY A O 1
ATOM 1140 N N . ASP A 1 148 ? 10.746 16.865 -3.876 1.00 65.56 148 ASP A N 1
ATOM 1141 C CA . ASP A 1 148 ? 10.156 15.656 -3.279 1.00 65.56 148 ASP A CA 1
ATOM 1142 C C . ASP A 1 148 ? 8.629 15.667 -3.381 1.00 65.56 148 ASP A C 1
ATOM 1144 O O . ASP A 1 148 ? 7.983 14.628 -3.570 1.00 65.56 148 ASP A O 1
ATOM 1148 N N . TYR A 1 149 ? 8.042 16.866 -3.370 1.00 67.50 149 TYR A N 1
ATOM 1149 C CA . TYR A 1 149 ? 6.624 17.056 -3.615 1.00 67.50 149 TYR A CA 1
ATOM 1150 C C . TYR A 1 149 ? 6.223 16.644 -5.039 1.00 67.50 149 TYR A C 1
ATOM 1152 O O . TYR A 1 149 ? 5.240 15.923 -5.218 1.00 67.50 149 TYR A O 1
ATOM 1160 N N . ALA A 1 150 ? 6.994 17.019 -6.067 1.00 74.44 150 ALA A N 1
ATOM 1161 C CA . ALA A 1 150 ? 6.692 16.645 -7.449 1.00 74.44 150 ALA A CA 1
ATOM 1162 C C . ALA A 1 150 ? 6.760 15.125 -7.686 1.00 74.44 150 ALA A C 1
ATOM 1164 O O . ALA A 1 150 ? 5.916 14.575 -8.404 1.00 74.44 150 ALA A O 1
ATOM 116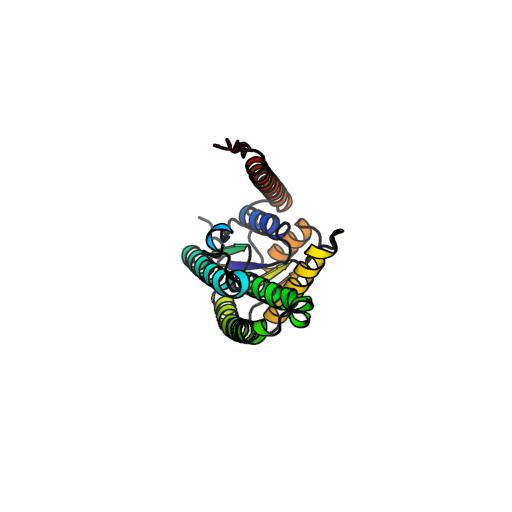5 N N . ALA A 1 151 ? 7.732 14.440 -7.075 1.00 76.25 151 ALA A N 1
ATOM 1166 C CA . ALA A 1 151 ? 7.828 12.981 -7.118 1.00 76.25 151 ALA A CA 1
ATOM 1167 C C . ALA A 1 151 ? 6.632 12.321 -6.410 1.00 76.25 151 ALA A C 1
ATOM 1169 O O . ALA A 1 151 ? 5.996 11.422 -6.969 1.00 76.25 151 ALA A O 1
ATOM 1170 N N . SER A 1 152 ? 6.265 12.832 -5.233 1.00 80.31 152 SER A N 1
ATOM 1171 C CA . SER A 1 152 ? 5.106 12.367 -4.466 1.00 80.31 152 SER A CA 1
ATOM 1172 C C . SER A 1 152 ? 3.797 12.542 -5.241 1.00 80.31 152 SER A C 1
ATOM 1174 O O . SER A 1 152 ? 3.004 11.609 -5.343 1.00 80.31 152 SER A O 1
ATOM 1176 N N . GLN A 1 153 ? 3.596 13.692 -5.886 1.00 85.25 153 GLN A N 1
ATOM 1177 C CA . GLN A 1 153 ? 2.422 13.975 -6.719 1.00 85.25 153 GLN A CA 1
ATOM 1178 C C . GLN A 1 153 ? 2.332 13.064 -7.950 1.00 85.25 153 GLN A C 1
ATOM 1180 O O . GLN A 1 153 ? 1.237 12.731 -8.408 1.00 85.25 153 GLN A O 1
ATOM 1185 N N . LEU A 1 154 ? 3.470 12.659 -8.522 1.00 88.56 154 LEU A N 1
ATOM 1186 C CA . LEU A 1 154 ? 3.485 11.699 -9.623 1.00 88.56 154 LEU A CA 1
ATOM 1187 C C . LEU A 1 154 ? 3.075 10.301 -9.143 1.00 88.56 154 LEU A C 1
ATOM 1189 O O . LEU A 1 154 ? 2.251 9.659 -9.795 1.00 88.56 154 LEU A O 1
ATOM 1193 N N . THR A 1 155 ? 3.604 9.860 -8.001 1.00 90.31 155 THR A N 1
ATOM 1194 C CA . THR A 1 155 ? 3.242 8.579 -7.380 1.00 90.31 155 THR A CA 1
ATOM 1195 C C . THR A 1 155 ? 1.764 8.546 -6.976 1.00 90.31 155 THR A C 1
ATOM 1197 O O . THR A 1 155 ? 1.088 7.564 -7.271 1.00 90.31 155 THR A O 1
ATOM 1200 N N . ASP A 1 156 ? 1.243 9.622 -6.372 1.00 91.69 156 ASP A N 1
ATOM 1201 C CA . ASP A 1 156 ? -0.181 9.806 -6.038 1.00 91.69 156 ASP A CA 1
ATOM 1202 C C . ASP A 1 156 ? -1.070 9.601 -7.271 1.00 91.69 156 ASP A C 1
ATOM 1204 O O . ASP A 1 156 ? -1.937 8.729 -7.279 1.00 91.69 156 ASP A O 1
ATOM 1208 N N . ARG A 1 157 ? -0.776 10.305 -8.372 1.00 92.44 157 ARG A N 1
ATOM 1209 C CA . ARG A 1 157 ? -1.531 10.165 -9.627 1.00 92.44 157 ARG A CA 1
ATOM 1210 C C . ARG A 1 157 ? -1.499 8.742 -10.171 1.00 92.44 157 ARG A C 1
ATOM 1212 O O . ARG A 1 157 ? -2.544 8.207 -10.524 1.00 92.44 157 ARG A O 1
ATOM 1219 N N . ILE A 1 158 ? -0.320 8.118 -10.218 1.00 94.44 158 ILE A N 1
ATOM 1220 C CA . ILE A 1 158 ? -0.174 6.735 -10.698 1.00 94.44 158 ILE A CA 1
ATOM 1221 C C . ILE A 1 158 ? -0.981 5.765 -9.824 1.00 94.44 158 ILE A C 1
ATOM 1223 O O . ILE A 1 158 ? -1.611 4.851 -10.358 1.00 94.44 158 ILE A O 1
ATOM 1227 N N . LEU A 1 159 ? -0.983 5.959 -8.501 1.00 93.56 159 LEU A N 1
ATOM 1228 C CA . LEU A 1 159 ? -1.755 5.136 -7.569 1.00 93.56 159 LEU A CA 1
ATOM 1229 C C . LEU A 1 159 ? -3.252 5.285 -7.785 1.00 93.56 159 LEU A C 1
ATOM 1231 O O . LEU A 1 159 ? -3.952 4.284 -7.923 1.00 93.56 159 LEU A O 1
ATOM 1235 N N . VAL A 1 160 ? -3.732 6.524 -7.836 1.00 93.50 160 VAL A N 1
ATOM 1236 C CA . VAL A 1 160 ? -5.145 6.831 -8.048 1.00 93.50 160 VAL A CA 1
ATOM 1237 C C . VAL A 1 160 ? -5.622 6.254 -9.384 1.00 93.50 160 VAL A C 1
ATOM 1239 O O . VAL A 1 160 ? -6.626 5.541 -9.414 1.00 93.50 160 VAL A O 1
ATOM 1242 N N . ASP A 1 161 ? -4.864 6.457 -10.464 1.00 94.75 161 ASP A N 1
ATOM 1243 C CA . ASP A 1 161 ? -5.162 5.893 -11.788 1.00 94.75 161 ASP A CA 1
ATOM 1244 C C . ASP A 1 161 ? -5.188 4.356 -11.774 1.00 94.75 161 ASP A C 1
ATOM 1246 O O . ASP A 1 161 ? -5.957 3.729 -12.507 1.00 94.75 161 ASP A O 1
ATOM 1250 N N . ALA A 1 162 ? -4.352 3.722 -10.946 1.00 93.56 162 ALA A N 1
ATOM 1251 C CA . ALA A 1 162 ? -4.320 2.272 -10.807 1.00 93.56 162 ALA A CA 1
ATOM 1252 C C . ALA A 1 162 ? -5.445 1.709 -9.931 1.00 93.56 162 ALA A C 1
ATOM 1254 O O . ALA A 1 162 ? -5.797 0.548 -10.134 1.00 93.56 162 ALA A O 1
ATOM 1255 N N . LEU A 1 163 ? -5.998 2.497 -9.002 1.00 94.25 163 LEU A N 1
ATOM 1256 C CA . LEU A 1 163 ? -7.103 2.109 -8.119 1.00 94.25 163 LEU A CA 1
ATOM 1257 C C . LEU A 1 163 ? -8.467 2.196 -8.807 1.00 94.25 163 LEU A C 1
ATOM 1259 O O . LEU A 1 163 ? -9.266 1.276 -8.669 1.00 94.25 163 LEU A O 1
ATOM 1263 N N . TYR A 1 164 ? -8.719 3.257 -9.581 1.00 94.75 164 TYR A N 1
ATOM 1264 C CA . TYR A 1 164 ? -10.008 3.489 -10.250 1.00 94.75 164 TYR A CA 1
ATOM 1265 C C . TYR A 1 164 ? -10.602 2.294 -11.019 1.00 94.75 164 TYR A C 1
ATOM 1267 O O . TYR A 1 164 ? -11.811 2.085 -10.917 1.00 94.75 164 TYR A O 1
ATOM 1275 N N . PRO A 1 165 ? -9.829 1.515 -11.802 1.00 95.12 165 PRO A N 1
ATOM 1276 C CA . PRO A 1 165 ? -10.384 0.390 -12.553 1.00 95.12 165 PRO A CA 1
ATOM 1277 C C . PRO A 1 165 ? -10.589 -0.879 -11.710 1.00 95.12 165 PRO A C 1
ATOM 1279 O O . PRO A 1 165 ? -11.071 -1.877 -12.247 1.00 95.12 165 PRO A O 1
ATOM 1282 N N . LEU A 1 166 ? -10.178 -0.898 -10.438 1.00 95.19 166 LEU A N 1
ATOM 1283 C CA . LEU A 1 166 ? -10.250 -2.098 -9.608 1.00 95.19 166 LEU A CA 1
ATOM 1284 C C . LEU A 1 166 ? -11.642 -2.268 -8.986 1.00 95.19 166 LEU A C 1
ATOM 1286 O O . LEU A 1 166 ? -12.256 -1.291 -8.568 1.00 95.19 166 LEU A O 1
ATOM 1290 N N . PRO A 1 167 ? -12.129 -3.513 -8.846 1.00 95.62 167 PRO A N 1
ATOM 1291 C CA . PRO A 1 167 ? -13.409 -3.810 -8.205 1.00 95.62 167 PRO A CA 1
ATOM 1292 C C . PRO A 1 167 ? -13.369 -3.726 -6.667 1.00 95.62 167 PRO A C 1
ATOM 1294 O O . PRO A 1 167 ? -14.327 -4.140 -6.019 1.00 95.62 167 PRO A O 1
ATOM 1297 N N . ILE A 1 168 ? -12.277 -3.235 -6.070 1.00 94.25 168 ILE A N 1
ATOM 1298 C CA . ILE A 1 168 ? -12.140 -3.104 -4.615 1.00 94.25 168 ILE A CA 1
ATOM 1299 C C . ILE A 1 168 ? -12.635 -1.732 -4.142 1.00 94.25 168 ILE A C 1
ATOM 1301 O O . ILE A 1 168 ? -12.295 -0.718 -4.758 1.00 94.25 168 IL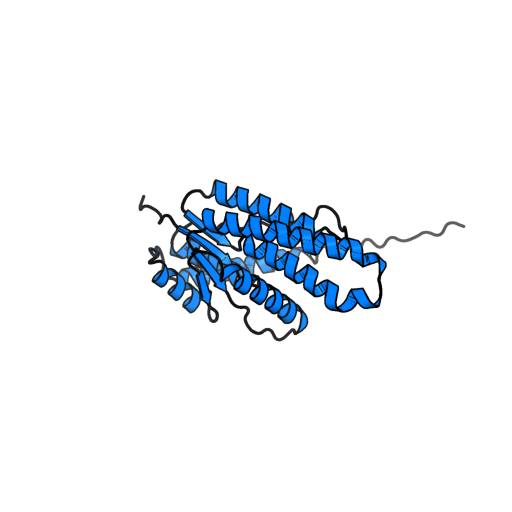E A O 1
ATOM 1305 N N . PRO A 1 169 ? -13.401 -1.660 -3.040 1.00 94.06 169 PRO A N 1
ATOM 1306 C CA . PRO A 1 169 ? -13.749 -0.391 -2.418 1.00 94.06 169 PRO A CA 1
ATOM 1307 C C . PRO A 1 169 ? -12.495 0.406 -2.057 1.00 94.06 169 PRO A C 1
ATOM 1309 O O . PRO A 1 169 ? -11.565 -0.124 -1.444 1.00 94.06 169 PRO A O 1
ATOM 1312 N N . PHE A 1 170 ? -12.476 1.696 -2.392 1.00 94.44 170 PHE A N 1
ATOM 1313 C CA . PHE A 1 170 ? -11.390 2.575 -1.981 1.00 94.44 170 PHE A CA 1
ATOM 1314 C C . PHE A 1 170 ? -11.873 3.934 -1.477 1.00 94.44 170 PHE A C 1
ATOM 1316 O O . PHE A 1 170 ? -12.914 4.451 -1.884 1.00 94.44 170 PHE A O 1
ATOM 1323 N N . LEU A 1 171 ? -11.091 4.521 -0.573 1.00 93.56 171 LEU A N 1
ATOM 1324 C CA . LEU A 1 171 ? -11.337 5.818 0.043 1.00 93.56 171 LEU A CA 1
ATOM 1325 C C . LEU A 1 171 ? -10.114 6.717 -0.160 1.00 93.56 171 LEU A C 1
ATOM 1327 O O . LEU A 1 171 ? -9.060 6.452 0.405 1.00 93.56 171 LEU A O 1
ATOM 1331 N N . ILE A 1 172 ? -10.267 7.809 -0.910 1.00 93.12 172 ILE A N 1
ATOM 1332 C CA . ILE A 1 172 ? -9.233 8.847 -1.040 1.00 93.12 172 ILE A CA 1
ATOM 1333 C C . ILE A 1 172 ? -9.509 9.952 -0.017 1.00 93.12 172 ILE A C 1
ATOM 1335 O O . ILE A 1 172 ? -10.577 10.572 -0.037 1.00 93.12 172 ILE A O 1
ATOM 1339 N N . VAL A 1 173 ? -8.555 10.214 0.874 1.00 91.50 173 VAL A N 1
ATOM 1340 C CA . VAL A 1 173 ? -8.679 11.194 1.965 1.00 91.50 173 VAL A CA 1
ATOM 1341 C C . VAL A 1 173 ? -7.398 11.994 2.152 1.00 91.50 173 VAL A C 1
ATOM 1343 O O . VAL A 1 173 ? -6.317 11.551 1.797 1.00 91.50 173 VAL A O 1
ATOM 1346 N N . GLY A 1 174 ? -7.533 13.194 2.703 1.00 87.56 174 GLY A N 1
ATOM 1347 C CA . GLY A 1 174 ? -6.421 14.044 3.127 1.00 87.56 174 GLY A CA 1
ATOM 1348 C C . GLY A 1 174 ? -6.874 14.959 4.262 1.00 87.56 174 GLY A C 1
ATOM 1349 O O . GLY A 1 174 ? -8.061 14.947 4.626 1.00 87.56 174 GLY A O 1
ATOM 1350 N N . GLY A 1 175 ? -5.957 15.762 4.790 1.00 86.25 175 GLY A N 1
ATOM 1351 C CA . GLY A 1 175 ? -6.168 16.594 5.966 1.00 86.25 175 GLY A CA 1
ATOM 1352 C C . GLY A 1 175 ? -5.720 15.917 7.268 1.00 86.25 175 GLY A C 1
ATOM 1353 O O . GLY A 1 175 ? -5.009 14.917 7.246 1.00 86.25 175 GLY A O 1
ATOM 1354 N N . PRO A 1 176 ? -6.152 16.439 8.431 1.00 87.88 176 PRO A N 1
ATOM 1355 C CA . PRO A 1 176 ? -5.631 16.007 9.726 1.00 87.88 176 PRO A CA 1
ATOM 1356 C C . PRO A 1 176 ? -5.860 14.519 10.012 1.00 87.88 176 PRO A C 1
ATOM 1358 O O . PRO A 1 176 ? -6.950 13.993 9.757 1.00 87.88 176 PRO A O 1
ATOM 1361 N N . ALA A 1 177 ? -4.866 13.870 10.627 1.00 88.50 177 ALA A N 1
ATOM 1362 C CA . ALA A 1 177 ? -4.893 12.442 10.945 1.00 88.50 177 ALA A CA 1
ATOM 1363 C C . ALA A 1 177 ? -6.140 12.028 11.745 1.00 88.50 177 ALA A C 1
ATOM 1365 O O . ALA A 1 177 ? -6.766 11.025 11.423 1.00 88.50 177 ALA A O 1
ATOM 1366 N N . GLU A 1 178 ? -6.587 12.833 12.713 1.00 89.00 178 GLU A N 1
ATOM 1367 C CA . GLU A 1 178 ? -7.805 12.557 13.491 1.00 89.00 178 GLU A CA 1
ATOM 1368 C C . GLU A 1 178 ? -9.061 12.456 12.606 1.00 89.00 178 GLU A C 1
ATOM 1370 O O . GLU A 1 178 ? -9.871 11.537 12.749 1.00 89.00 178 GLU A O 1
ATOM 1375 N N . ARG A 1 179 ? -9.198 13.359 11.627 1.00 90.31 179 ARG A N 1
ATOM 1376 C CA . ARG A 1 179 ? -10.312 13.345 10.671 1.00 90.31 179 ARG A CA 1
ATOM 1377 C C . ARG A 1 179 ? -10.230 12.138 9.741 1.00 90.31 179 ARG A C 1
ATOM 1379 O O . ARG A 1 179 ? -11.264 11.560 9.405 1.00 90.31 179 ARG A O 1
ATOM 1386 N N . ILE A 1 180 ? -9.020 11.781 9.314 1.00 91.88 180 ILE A N 1
ATOM 1387 C CA . ILE A 1 180 ? -8.765 10.588 8.502 1.00 91.88 180 ILE A CA 1
ATOM 1388 C C . ILE A 1 180 ? -9.192 9.341 9.282 1.00 91.88 180 ILE A C 1
ATOM 1390 O O . ILE A 1 180 ? -10.026 8.582 8.789 1.00 91.88 180 ILE A O 1
ATOM 1394 N N . LEU A 1 181 ? -8.708 9.179 10.516 1.00 92.94 181 LEU A N 1
ATOM 1395 C CA . LEU A 1 181 ? -9.037 8.059 11.398 1.00 92.94 181 LEU A CA 1
ATOM 1396 C C . LEU A 1 181 ? -10.543 7.935 11.612 1.00 92.94 181 LEU A C 1
ATOM 1398 O O . LEU A 1 181 ? -11.103 6.873 11.355 1.00 92.94 181 LEU A O 1
ATOM 1402 N N . ALA A 1 182 ? -11.209 9.028 11.994 1.00 92.06 182 ALA A N 1
ATOM 1403 C CA . ALA A 1 182 ? -12.654 9.041 12.206 1.00 92.06 182 ALA A CA 1
ATOM 1404 C C . ALA A 1 182 ? -13.428 8.639 10.942 1.00 92.06 182 ALA A C 1
ATOM 1406 O O . ALA A 1 182 ? -14.452 7.963 11.014 1.00 92.06 182 ALA A O 1
ATOM 1407 N N . ARG A 1 183 ? -12.951 9.036 9.757 1.00 92.94 183 ARG A N 1
ATOM 1408 C CA . ARG A 1 183 ? -13.602 8.678 8.495 1.00 92.94 183 ARG A CA 1
ATOM 1409 C C . ARG A 1 183 ? -13.427 7.202 8.154 1.00 92.94 183 ARG A C 1
ATOM 1411 O O . ARG A 1 183 ? -14.390 6.589 7.707 1.00 92.94 183 ARG A O 1
ATOM 1418 N N . ILE A 1 184 ? -12.237 6.646 8.375 1.00 93.12 184 ILE A N 1
ATOM 1419 C CA . ILE A 1 184 ? -11.949 5.224 8.150 1.00 93.12 184 ILE A CA 1
ATOM 1420 C C . ILE A 1 184 ? -12.792 4.368 9.098 1.00 93.12 184 ILE A C 1
ATOM 1422 O O . ILE A 1 184 ? -13.516 3.483 8.648 1.00 93.12 184 ILE A O 1
ATOM 1426 N N . THR A 1 185 ? -12.754 4.653 10.401 1.00 92.38 185 THR A N 1
ATOM 1427 C CA . THR A 1 185 ? -13.451 3.838 11.405 1.00 92.38 185 THR A CA 1
ATOM 1428 C C . THR A 1 185 ? -14.963 3.886 11.241 1.00 92.38 185 THR A C 1
ATOM 1430 O O . THR A 1 185 ? -15.607 2.848 11.361 1.00 92.38 185 THR A O 1
ATOM 1433 N N . ASN A 1 186 ? -15.527 5.042 10.879 1.00 91.44 186 ASN A N 1
ATOM 1434 C CA . ASN A 1 186 ? -16.953 5.159 10.580 1.00 91.44 186 ASN A CA 1
ATOM 1435 C C . ASN A 1 186 ? -17.342 4.428 9.289 1.00 91.44 186 ASN A C 1
ATOM 1437 O O . ASN A 1 186 ? -18.366 3.752 9.266 1.00 91.44 186 ASN A O 1
ATOM 1441 N N . LEU A 1 187 ? -16.545 4.549 8.219 1.00 90.88 187 LEU A N 1
ATOM 1442 C CA . LEU A 1 187 ? -16.860 3.927 6.927 1.00 90.88 187 LEU A CA 1
ATOM 1443 C C . LEU A 1 187 ? -16.860 2.398 7.015 1.00 90.88 187 LEU A C 1
ATOM 1445 O O . LEU A 1 187 ? -17.737 1.755 6.445 1.00 90.88 187 LEU A O 1
ATOM 1449 N N . PHE A 1 188 ? -15.892 1.833 7.735 1.00 88.75 188 PHE A N 1
ATOM 1450 C CA . PHE A 1 188 ? -15.753 0.385 7.900 1.00 88.75 188 PHE A CA 1
ATOM 1451 C C . PHE A 1 188 ? -16.397 -0.144 9.189 1.00 88.75 188 PHE A C 1
ATOM 1453 O O . PHE A 1 188 ? -16.239 -1.319 9.502 1.00 88.75 188 PHE A O 1
ATOM 1460 N N . ALA A 1 189 ? -17.112 0.708 9.936 1.00 88.50 189 ALA A N 1
ATOM 1461 C CA . ALA A 1 189 ? -17.752 0.376 11.212 1.00 88.50 189 ALA A CA 1
ATOM 1462 C C . ALA A 1 189 ? -16.819 -0.373 12.190 1.00 88.50 189 ALA A C 1
ATOM 1464 O O . ALA A 1 189 ? -17.203 -1.365 12.812 1.00 88.50 189 ALA A O 1
ATOM 1465 N N . LEU A 1 190 ? -15.569 0.089 12.309 1.00 88.62 190 LEU A N 1
ATOM 1466 C CA . LEU A 1 190 ? -14.542 -0.612 13.079 1.00 88.62 190 LEU A CA 1
ATOM 1467 C C . LEU A 1 190 ? -14.808 -0.509 14.588 1.00 88.62 190 LEU A C 1
ATOM 1469 O O . LEU A 1 190 ? -15.027 0.595 15.095 1.00 88.62 190 LEU A O 1
ATOM 1473 N N . PRO A 1 191 ? -14.742 -1.626 15.337 1.00 88.12 191 PRO A N 1
ATOM 1474 C CA . PRO A 1 191 ? -14.904 -1.605 16.781 1.00 88.12 191 PRO A CA 1
ATOM 1475 C C . PRO A 1 191 ? -13.717 -0.893 17.432 1.00 88.12 191 PRO A C 1
ATOM 1477 O O . PRO A 1 191 ? -12.570 -1.319 17.297 1.00 88.12 191 PRO A O 1
ATOM 1480 N N . LEU A 1 192 ? -14.001 0.174 18.175 1.00 92.94 192 LEU A N 1
ATOM 1481 C CA . LEU A 1 192 ? -12.986 0.912 18.919 1.00 92.94 192 LEU A CA 1
ATOM 1482 C C . LEU A 1 192 ? -12.768 0.276 20.296 1.00 92.94 192 LEU A C 1
ATOM 1484 O O . LEU A 1 192 ? -13.706 0.089 21.072 1.00 92.94 192 LEU A O 1
ATOM 1488 N N . ARG A 1 193 ? -11.513 -0.057 20.593 1.00 92.94 193 ARG A N 1
ATOM 1489 C CA . ARG A 1 193 ? -11.016 -0.516 21.897 1.00 92.94 193 ARG A CA 1
ATOM 1490 C C . ARG A 1 193 ? -10.479 0.634 22.746 1.00 92.94 193 ARG A C 1
ATOM 1492 O O . ARG A 1 193 ? -10.440 0.502 23.964 1.00 92.94 193 ARG A O 1
ATOM 1499 N N . MET A 1 194 ? -10.103 1.744 22.112 1.00 93.44 194 MET A N 1
ATOM 1500 C CA . MET A 1 194 ? -9.682 2.981 22.769 1.00 93.44 194 MET A CA 1
ATOM 1501 C C . MET A 1 194 ? -10.076 4.215 21.932 1.00 93.44 194 MET A C 1
ATOM 1503 O O . MET A 1 194 ? -10.367 4.074 20.737 1.00 93.44 194 MET A O 1
ATOM 1507 N N . PRO A 1 195 ? -10.112 5.420 22.529 1.00 94.62 195 PRO A N 1
ATOM 1508 C CA . PRO A 1 195 ? -10.373 6.664 21.809 1.00 94.62 195 PRO A CA 1
ATOM 1509 C C . PRO A 1 195 ? -9.341 6.944 20.705 1.00 94.62 195 PRO A C 1
ATOM 1511 O O . PRO A 1 195 ? -8.148 6.694 20.872 1.00 94.62 195 PRO A O 1
ATOM 1514 N N . LEU A 1 196 ? -9.792 7.529 19.588 1.00 93.00 196 LEU A N 1
ATOM 1515 C CA . LEU A 1 196 ? -8.918 7.848 18.448 1.00 93.00 196 LEU A CA 1
ATOM 1516 C C . LEU A 1 196 ? -7.852 8.892 18.785 1.00 93.00 196 LEU A C 1
ATOM 1518 O O . LEU A 1 196 ? -6.734 8.788 18.296 1.00 93.00 196 LEU A O 1
ATOM 1522 N N . SER A 1 197 ? -8.189 9.879 19.617 1.00 92.69 197 SER A N 1
ATOM 1523 C CA . SER A 1 197 ? -7.255 10.921 20.052 1.00 92.69 197 SER A CA 1
ATOM 1524 C C . SER A 1 197 ? -6.097 10.343 20.865 1.00 92.69 197 SER A C 1
ATOM 1526 O O . SER A 1 197 ? -4.942 10.698 20.640 1.00 92.69 197 SER A O 1
ATOM 1528 N N . GLU A 1 198 ? -6.398 9.406 21.764 1.00 94.44 198 GLU A N 1
ATOM 1529 C CA . GLU A 1 198 ? -5.399 8.697 22.559 1.00 94.44 198 GLU A CA 1
ATOM 1530 C C . GLU A 1 198 ? -4.510 7.836 21.654 1.00 94.44 198 GLU A C 1
ATOM 1532 O O . GLU A 1 198 ? -3.291 8.004 21.662 1.00 94.44 198 GLU A O 1
ATOM 1537 N N . ALA A 1 199 ? -5.109 7.018 20.781 1.00 94.38 199 ALA A N 1
ATOM 1538 C CA . ALA A 1 199 ? -4.371 6.177 19.840 1.00 94.38 199 ALA A CA 1
ATOM 1539 C C . ALA A 1 199 ? -3.457 6.990 18.906 1.00 94.38 199 ALA A C 1
ATOM 1541 O O . ALA A 1 199 ? -2.320 6.594 18.648 1.00 94.38 199 ALA A O 1
ATOM 1542 N N . LEU A 1 200 ? -3.939 8.140 18.423 1.00 93.44 200 LEU A N 1
ATOM 1543 C CA . LEU A 1 200 ? -3.169 9.047 17.578 1.00 93.44 200 LEU A CA 1
ATOM 1544 C C . LEU A 1 200 ? -1.977 9.639 18.335 1.00 93.44 200 LEU A C 1
ATOM 1546 O O . LEU A 1 200 ? -0.868 9.639 17.811 1.00 93.44 200 LEU A O 1
ATOM 1550 N N . SER A 1 201 ? -2.181 10.086 19.577 1.00 92.88 201 SER A N 1
ATOM 1551 C CA . SER A 1 201 ? -1.094 10.641 20.391 1.00 92.88 201 SER A CA 1
ATOM 1552 C C . SER A 1 201 ? 0.020 9.622 20.654 1.00 92.88 201 SER A C 1
ATOM 1554 O O . SER A 1 201 ? 1.198 9.957 20.540 1.00 92.88 201 SER A O 1
ATOM 1556 N N . THR A 1 202 ? -0.339 8.364 20.930 1.00 92.12 202 THR A N 1
ATOM 1557 C CA . THR A 1 202 ? 0.623 7.273 21.123 1.00 92.12 202 THR A CA 1
ATOM 1558 C C . THR A 1 202 ? 1.369 6.943 19.829 1.00 92.12 202 THR A C 1
ATOM 1560 O O . THR A 1 202 ? 2.584 6.732 19.852 1.00 92.12 202 THR A O 1
ATOM 1563 N N . ALA A 1 203 ? 0.667 6.927 18.692 1.00 91.19 203 ALA A N 1
ATOM 1564 C CA . ALA A 1 203 ? 1.274 6.665 17.390 1.00 91.19 203 ALA A CA 1
ATOM 1565 C C . ALA A 1 203 ? 2.299 7.744 17.010 1.00 91.19 203 ALA A C 1
ATOM 1567 O O . ALA A 1 203 ? 3.430 7.408 16.666 1.00 91.19 203 ALA A O 1
ATOM 1568 N N . SER A 1 204 ? 1.949 9.024 17.160 1.00 89.25 204 SER A N 1
ATOM 1569 C CA . SER A 1 204 ? 2.854 10.135 16.840 1.00 89.25 204 SER A CA 1
ATOM 1570 C C . SER A 1 204 ? 4.092 10.178 17.742 1.00 89.25 204 SER A C 1
ATOM 1572 O O . SER A 1 204 ? 5.178 10.506 17.278 1.00 89.25 204 SER A O 1
ATOM 1574 N N . GLN A 1 205 ? 3.967 9.806 19.021 1.00 89.50 205 GLN A N 1
ATOM 1575 C CA . GLN A 1 205 ? 5.132 9.662 19.905 1.00 89.50 205 GLN A CA 1
ATOM 1576 C C . GLN A 1 205 ? 6.060 8.527 19.455 1.00 89.50 205 GLN A C 1
ATOM 1578 O O . GLN A 1 205 ? 7.278 8.667 19.520 1.00 89.50 205 GLN A O 1
ATOM 1583 N N . SER A 1 206 ? 5.488 7.415 18.987 1.00 86.19 206 SER A N 1
ATOM 1584 C CA . SER A 1 206 ? 6.258 6.266 18.492 1.00 86.19 206 SER A CA 1
ATOM 1585 C C . SER A 1 206 ? 7.011 6.607 17.204 1.00 86.19 206 SER A C 1
ATOM 1587 O O . SER A 1 206 ? 8.173 6.239 17.062 1.00 86.19 206 SER A O 1
ATOM 1589 N N . GLU A 1 207 ? 6.371 7.353 16.299 1.00 84.00 207 GLU A N 1
ATOM 1590 C CA . GLU A 1 207 ? 7.000 7.855 15.072 1.00 84.00 207 GLU A CA 1
ATOM 1591 C C . GLU A 1 207 ? 8.177 8.780 15.391 1.00 84.00 207 GLU A C 1
ATOM 1593 O O . GLU A 1 207 ? 9.279 8.542 14.909 1.00 84.00 207 GLU A O 1
ATOM 1598 N N . ALA A 1 208 ? 7.978 9.754 16.286 1.00 82.38 208 ALA A N 1
ATOM 1599 C CA . ALA A 1 208 ? 9.027 10.686 16.699 1.00 82.38 208 ALA A CA 1
ATOM 1600 C C . ALA A 1 208 ? 10.240 9.987 17.345 1.00 82.38 208 ALA A C 1
ATOM 1602 O O . ALA A 1 208 ? 11.378 10.416 17.167 1.00 82.38 208 ALA A O 1
ATOM 1603 N N . LEU A 1 209 ? 10.010 8.903 18.096 1.00 80.06 209 LEU A N 1
ATOM 1604 C CA . LEU A 1 209 ? 11.087 8.084 18.657 1.00 80.06 209 LEU A CA 1
ATOM 1605 C C . LEU A 1 209 ? 11.840 7.306 17.570 1.00 80.06 209 LEU A C 1
ATOM 1607 O O . LEU A 1 209 ? 13.062 7.213 17.643 1.00 80.06 209 LEU A O 1
ATOM 1611 N N . SER A 1 210 ? 11.127 6.780 16.569 1.00 75.44 210 SER A N 1
ATOM 1612 C CA . SER A 1 210 ? 11.728 6.063 15.438 1.00 75.44 210 SER A CA 1
ATOM 1613 C C . SER A 1 210 ? 12.588 6.987 14.575 1.00 75.44 210 SER A C 1
ATOM 1615 O O . SER A 1 210 ? 13.714 6.635 14.234 1.00 75.44 210 SER A O 1
ATOM 1617 N N . THR A 1 211 ? 12.094 8.188 14.260 1.00 71.56 211 THR A N 1
ATOM 1618 C CA . THR A 1 211 ? 12.849 9.167 13.465 1.00 71.56 211 THR A CA 1
ATOM 1619 C C . THR A 1 211 ? 14.087 9.656 14.214 1.00 71.56 211 THR A C 1
ATOM 1621 O O . THR A 1 211 ? 15.155 9.766 13.623 1.00 71.56 211 THR A O 1
ATOM 1624 N N . ALA A 1 212 ? 13.978 9.878 15.530 1.00 68.50 212 ALA A N 1
ATOM 1625 C CA . ALA A 1 212 ? 15.118 10.273 16.355 1.00 68.50 212 ALA A CA 1
ATOM 1626 C C . ALA A 1 212 ? 16.199 9.181 16.427 1.00 68.50 212 ALA A C 1
ATOM 1628 O O . ALA A 1 212 ? 17.387 9.500 16.441 1.00 68.50 212 ALA A O 1
ATOM 1629 N N . SER A 1 213 ? 15.814 7.897 16.453 1.00 60.88 213 SER A N 1
ATOM 1630 C CA . SER A 1 213 ? 16.790 6.804 16.419 1.00 60.88 213 SER A CA 1
ATOM 1631 C C . SER A 1 213 ? 17.511 6.689 15.075 1.00 60.88 213 SER A C 1
ATOM 1633 O O . SER A 1 213 ? 18.710 6.410 15.073 1.00 60.88 213 SER A O 1
ATOM 1635 N N . ASP A 1 214 ? 16.829 6.948 13.957 1.00 55.00 214 ASP A N 1
ATOM 1636 C CA . ASP A 1 214 ? 17.437 6.891 12.620 1.00 55.00 214 ASP A CA 1
ATOM 1637 C C . ASP A 1 214 ? 18.471 8.013 12.410 1.00 55.00 214 ASP A C 1
ATOM 1639 O O . ASP A 1 214 ? 19.532 7.768 11.835 1.00 55.00 214 ASP A O 1
ATOM 1643 N N . GLU A 1 215 ? 18.227 9.213 12.951 1.00 49.25 215 GLU A N 1
ATOM 1644 C CA . GLU A 1 215 ? 19.189 10.326 12.898 1.00 49.25 215 GLU A CA 1
ATOM 1645 C C . GLU A 1 215 ? 20.439 10.067 13.757 1.00 49.25 215 GLU A C 1
ATOM 1647 O O . GLU A 1 215 ? 21.556 10.370 13.336 1.00 49.25 215 GLU A O 1
ATOM 1652 N N . THR A 1 216 ? 20.298 9.432 14.928 1.00 42.41 216 THR A N 1
ATOM 1653 C CA . THR A 1 216 ? 21.451 9.145 15.805 1.00 42.41 216 THR A CA 1
ATOM 1654 C C . THR A 1 216 ? 22.468 8.153 15.224 1.00 42.41 216 THR A C 1
ATOM 1656 O O . THR A 1 216 ? 23.609 8.133 15.679 1.00 42.41 216 THR A O 1
ATOM 1659 N N . TRP A 1 217 ? 22.111 7.366 14.203 1.00 36.94 217 TRP A N 1
ATOM 1660 C CA . TRP A 1 217 ? 23.052 6.467 13.516 1.00 36.94 217 TRP A CA 1
ATOM 1661 C C . TRP A 1 217 ? 23.854 7.142 12.394 1.00 36.94 217 TRP A C 1
ATOM 1663 O O . TRP A 1 217 ? 24.837 6.563 11.926 1.00 36.94 217 TRP A O 1
ATOM 1673 N N . GLN A 1 218 ? 23.473 8.346 11.954 1.00 36.09 218 GLN A N 1
ATOM 1674 C CA . GLN A 1 218 ? 24.179 9.059 10.882 1.00 36.09 218 GLN A CA 1
ATOM 1675 C C . GLN A 1 218 ? 25.402 9.859 11.361 1.00 36.09 218 GLN A C 1
ATOM 1677 O O . GLN A 1 218 ? 26.273 10.151 10.541 1.00 36.09 218 GLN A O 1
ATOM 1682 N N . ASP A 1 219 ? 25.529 10.123 12.665 1.00 38.12 219 ASP A N 1
ATOM 1683 C CA . ASP A 1 219 ? 26.620 10.939 13.228 1.00 38.12 219 ASP A CA 1
ATOM 1684 C C . ASP A 1 219 ? 27.828 10.140 13.765 1.00 38.12 219 ASP A C 1
ATOM 1686 O O . ASP A 1 219 ? 28.858 10.731 14.089 1.00 38.12 219 ASP A O 1
ATOM 1690 N N . ASP A 1 220 ? 27.767 8.803 13.802 1.00 34.94 220 ASP A N 1
ATOM 1691 C CA . ASP A 1 220 ? 28.767 7.954 14.481 1.00 34.94 220 ASP A CA 1
ATOM 1692 C C . ASP A 1 220 ? 29.700 7.172 13.525 1.00 34.94 220 ASP A C 1
ATOM 1694 O O . ASP A 1 220 ? 30.127 6.048 13.802 1.00 34.94 220 ASP A O 1
ATOM 1698 N N . PHE A 1 221 ? 30.085 7.772 12.391 1.00 35.59 221 PHE A N 1
ATOM 1699 C CA . PHE A 1 221 ? 31.211 7.269 11.589 1.00 35.59 221 PHE A CA 1
ATOM 1700 C C . PHE A 1 221 ? 32.493 8.058 11.896 1.00 35.59 221 PHE A C 1
ATOM 1702 O O . PHE A 1 221 ? 32.627 9.206 11.466 1.00 35.59 221 PHE A O 1
ATOM 1709 N N . PRO A 1 222 ? 33.498 7.468 12.575 1.00 34.34 222 PRO A N 1
ATOM 1710 C CA . PRO A 1 222 ? 34.785 8.123 12.729 1.00 34.34 222 PRO A CA 1
ATOM 1711 C C . PRO A 1 222 ? 35.469 8.198 11.362 1.00 34.34 222 PRO A C 1
ATOM 1713 O O . PRO A 1 222 ? 35.827 7.179 10.766 1.00 34.34 222 PRO A O 1
ATOM 1716 N N . THR A 1 223 ? 35.687 9.418 10.876 1.00 37.12 223 THR A N 1
ATOM 1717 C CA . THR A 1 223 ? 36.502 9.712 9.697 1.00 37.12 223 THR A CA 1
ATOM 1718 C C . THR A 1 223 ? 37.931 9.222 9.941 1.00 37.12 223 THR A C 1
ATOM 1720 O O . THR A 1 223 ? 38.773 9.948 10.469 1.00 37.12 223 THR A O 1
ATOM 1723 N N . GLN A 1 224 ? 38.240 7.974 9.580 1.00 36.78 224 GLN A N 1
ATOM 1724 C CA . GLN A 1 224 ? 39.626 7.522 9.535 1.00 36.78 224 GLN A CA 1
ATOM 1725 C C . GLN A 1 224 ? 40.328 8.242 8.381 1.00 36.78 224 GLN A C 1
ATOM 1727 O O . GLN A 1 224 ? 40.168 7.902 7.209 1.00 36.78 224 GLN A O 1
ATOM 1732 N N . GLN A 1 225 ? 41.108 9.265 8.729 1.00 34.06 225 GLN A N 1
ATOM 1733 C CA . GLN A 1 225 ? 42.072 9.892 7.835 1.00 34.06 225 GLN A CA 1
ATOM 1734 C C . GLN A 1 225 ? 43.091 8.839 7.378 1.00 34.06 225 GLN A C 1
ATOM 1736 O O . GLN A 1 225 ? 44.012 8.478 8.111 1.00 34.06 225 GLN A O 1
ATOM 1741 N N . PHE A 1 226 ? 42.948 8.357 6.144 1.00 32.50 226 PHE A N 1
ATOM 1742 C CA . PHE A 1 226 ? 44.006 7.615 5.467 1.00 32.50 226 PHE A CA 1
ATOM 1743 C C . PHE A 1 226 ? 45.154 8.579 5.132 1.00 32.50 226 PHE A C 1
ATOM 1745 O O . PHE A 1 226 ? 45.092 9.349 4.175 1.00 32.50 226 PHE A O 1
ATOM 1752 N N . SER A 1 227 ? 46.210 8.549 5.946 1.00 35.28 227 SER A N 1
ATOM 1753 C CA . SER A 1 227 ? 47.483 9.212 5.661 1.00 35.28 227 SER A CA 1
ATOM 1754 C C . SER A 1 227 ? 48.268 8.369 4.653 1.00 35.28 227 SER A C 1
ATOM 1756 O O . SER A 1 227 ? 48.793 7.307 4.993 1.00 35.28 227 SER A O 1
ATOM 1758 N N . MET A 1 228 ? 48.340 8.823 3.399 1.00 33.97 228 MET A N 1
ATOM 1759 C CA . MET A 1 228 ? 49.281 8.271 2.424 1.00 33.97 228 MET A CA 1
ATOM 1760 C C . MET A 1 228 ? 50.697 8.728 2.783 1.00 33.97 228 MET A C 1
ATOM 1762 O O . MET A 1 228 ? 51.029 9.904 2.660 1.00 33.97 228 MET A O 1
ATOM 1766 N N . LYS A 1 229 ? 51.541 7.790 3.221 1.00 37.19 229 LYS A N 1
ATOM 1767 C CA . LYS A 1 229 ? 52.994 7.964 3.180 1.00 37.19 229 LYS A CA 1
ATOM 1768 C C . LYS A 1 229 ? 53.463 7.683 1.756 1.00 37.19 229 LYS A C 1
ATOM 1770 O O . LYS A 1 229 ? 53.472 6.531 1.326 1.00 37.19 229 LYS A O 1
ATOM 1775 N N . GLU A 1 230 ? 53.851 8.736 1.044 1.00 41.66 230 GLU A N 1
ATOM 1776 C CA . GLU A 1 230 ? 54.702 8.621 -0.139 1.00 41.66 230 GLU A CA 1
ATOM 1777 C C . GLU A 1 230 ? 56.011 7.928 0.254 1.00 41.66 230 GLU A C 1
ATOM 1779 O O . GLU A 1 230 ? 56.656 8.279 1.243 1.00 41.66 230 GLU A O 1
ATOM 1784 N N . THR A 1 231 ? 56.377 6.907 -0.514 1.00 46.47 231 THR A N 1
ATOM 1785 C CA . THR A 1 231 ? 57.710 6.307 -0.500 1.00 46.47 231 THR A CA 1
ATOM 1786 C C . THR A 1 231 ? 58.377 6.650 -1.824 1.00 46.47 231 THR A C 1
ATOM 1788 O O . THR A 1 231 ? 57.966 6.156 -2.872 1.00 46.47 231 THR A O 1
ATOM 1791 N N . ALA A 1 232 ? 59.395 7.501 -1.744 1.00 44.12 232 ALA A N 1
ATOM 1792 C CA . ALA A 1 232 ? 60.548 7.561 -2.633 1.00 44.12 232 ALA A CA 1
ATOM 1793 C C . ALA A 1 232 ? 61.749 8.003 -1.790 1.00 44.12 232 ALA A C 1
ATOM 1795 O O . ALA A 1 232 ? 61.574 8.944 -0.982 1.00 44.12 232 ALA A O 1
#

Radius of gyration: 20.33 Å; chains: 1; bounding box: 78×38×50 Å

Sequence (232 aa):
MKDSPELRLAVTGASPDGKYTVTTALSLATGVPRISVPSESIAPSTERRLGDTVETPIRAFEARVDSEARAGTAFISDGSVLHEWAAAESLRRGRHRREWLWHPGSFPFRKFEESFLAAHASIVRRHACVAYDAVVHLRPEPAETDGDYAASQLTDRILVDALYPLPIPFLIVGGPAERILARITNLFALPLRMPLSEALSTASQSEALSTASDETWQDDFPTQQFSMKETA

pLDDT: mean 82.76, std 17.37, range [32.5, 97.44]

Foldseek 3Di:
DPDQDQFQEEEAALDLLLLQLLQQLLCQFFVFAEDEQDPVQLQFPDPDPCRQLARSLVSRLVSVVVRLVVSPRTYYYSHASLLSLLLSVLVLVVVVVPCVVPCVVCVVVNVVSVVRSVVSLVVRLVCCLVRHQEYEYEYDDDDPDPVSVVSRVSSSVSSVVSVVVHPHHYHYDYDDSLVVNVVVCVVVVRDTPDDSVVSSVVSVVVVVVVVVVVVVVVPPDPPPPPDDDDDD

Organism: NCBI:txid2585199

Secondary structure (DSSP, 8-state):
-PPPP--EEEEEESSSHHHHHHHHHHHHHH-PPEEE--HHHHS-SS--TTIIIIIHHHHHHHHHHHHHHHHTT-EEEEB-HHHHHHHHHHHHHHHTTTGGGT-GGGHHHHHHHHHHHHHHHHHHHHHHHHH-SEEEEEPPPPPS-HHHHHHHHHHHHHHHHHHTTSSS-EEEE-S-HHHHHHHHHHHTTPPPSS-HHHHHHHHHHHHHHHHHHHHHTTS-------------